Protein 3Q85 (pdb70)

Nearest PDB structures (foldseek):
  3q85-assembly1_A  TM=1.007E+00  e=4.116E-31  Mus musculus
  3q85-assembly2_B  TM=1.006E+00  e=8.218E-30  Mus musculus
  3cbq-assembly1_A  TM=9.740E-01  e=7.500E-27  Homo sapiens
  4aii-assembly2_B  TM=9.885E-01  e=1.717E-26  Rattus norvegicus
  1u8z-assembly2_B  TM=9.416E-01  e=5.911E-15  Saguinus oedipus

B-factor: mean 23.3, std 9.52, range [6.6, 81.12]

CATH classification: 3.40.50.300

Foldseek 3Di:
DEAEEEEEFDPPLQRPLLVCLVAPVQKHWDWDDAPNDTYIYIYHDDYDCPVRLVVHLAYEYGGEQLCVPRVVCVVVVVVVSCVVPVPDPHAYEYEHEPVVPVVRGPHDPVRQVVVCVVVVYHYDYAYSPVGRCSVVVRSVSVVVSVVRD/DEAEEEEEFDPPLQSVLLVCLVQPVVKHWDWDDAPNDIYIYMYHDQYDCVSCVRLVPHLAYEYGGEQLCVVRVVCVVVVVVVSCVVVVPAPHAYEYEHEPVVPPVRGPHDPVNQVVVCVVVVYHYDYAYSPVGRCSVVVRSVSVVVSVVRD

Sequence (300 aa):
GVFKVMLVGESGVGKSTLAGTFGGLDTYERRIMVDKEEVTLIVYDIWEQDHCLQTGDAFLIVFSVTDRRSFSSKVPETLLRLRAGRPHHDLPVILVGNKSDLARSREVSLEEGRHLAGTLSCKHIETSAALHHNTRELFEGAVRQIRLRRGVFKVMLVGESGVGKSTLLAGTFGGLDTYERRIMVDKEEVTLIVYDIWEQLQDHCCLQTGDAFLIVFSVTDRRSFSSKVPETLLRLRAGRPHHDLPVILVGNKSDLARSREVSLEEGRHLAGTLSCKHIETSAALHHNTRELFEGAVRQIRLRR

Organism: Mus musculus (NCBI:txid10090)

Solvent-accessible surface area: 15791 Å² total; per-residue (Å²): 58,36,6,53,0,0,0,0,4,50,85,55,0,12,21,72,71,0,0,28,28,11,24,48,230,120,69,64,54,113,131,21,114,2,85,194,112,93,8,19,0,20,0,38,12,77,48,150,136,118,78,7,21,80,56,2,39,3,0,2,2,2,1,1,1,25,44,99,176,3,24,68,73,3,54,88,6,2,127,134,6,80,70,45,38,109,140,85,105,11,10,10,25,0,0,0,4,62,33,56,79,83,113,64,85,88,2,44,72,111,60,0,130,123,24,3,56,90,43,94,18,107,36,30,24,0,0,2,68,99,97,97,65,4,150,101,3,7,42,23,10,0,91,42,3,55,129,100,163,71,71,7,49,0,0,1,0,5,41,85,56,0,13,20,74,70,0,0,28,26,12,26,53,231,113,69,54,115,106,134,21,110,2,81,189,122,87,6,16,0,20,0,29,21,58,68,135,138,102,57,82,30,1,22,77,34,1,36,3,0,0,2,1,1,1,0,27,47,103,190,2,24,70,75,2,55,86,20,2,128,190,6,82,70,46,44,110,151,84,110,14,10,11,27,0,0,0,4,62,33,58,80,81,113,62,82,91,2,44,74,134,59,1,141,131,24,3,56,95,41,96,18,113,38,30,24,0,0,3,69,100,110,95,65,6,174,99,2,8,40,23,9,0,95,46,3,63,127,95,168

Radius of gyration: 23.81 Å; Cα contacts (8 Å, |Δi|>4): 559; chains: 2; bounding box: 50×37×73 Å

Structure (mmCIF, N/CA/C/O backbone):
data_3Q85
#
_entry.id   3Q85
#
_cell.length_a   52.525
_cell.length_b   59.080
_cell.length_c   56.144
_cell.angle_alpha   90.00
_cell.angle_beta   101.26
_cell.angle_gamma   90.00
#
_symmetry.space_group_name_H-M   'P 1 21 1'
#
loop_
_entity.id
_entity.type
_entity.pdbx_description
1 polymer 'GTP-binding protein REM 2'
2 non-polymer 'PHOSPHOAMINOPHOSPHONIC ACID-GUANYLATE ESTER'
3 non-polymer 'MAGNESIUM ION'
4 non-polymer 'THIOCYANATE ION'
5 water water
#
loop_
_atom_site.group_PDB
_atom_site.id
_atom_site.type_symbol
_atom_site.label_atom_id
_atom_site.label_alt_id
_atom_site.label_comp_id
_atom_site.label_asym_id
_atom_site.label_entity_id
_atom_site.label_seq_id
_atom_site.pdbx_PDB_ins_code
_atom_site.Cartn_x
_atom_site.Cartn_y
_atom_site.Cartn_z
_atom_site.occupancy
_atom_site.B_iso_or_equiv
_atom_site.auth_seq_id
_atom_site.auth_comp_id
_atom_site.auth_asym_id
_atom_site.auth_atom_id
_atom_site.pdbx_PDB_model_num
ATOM 1 N N . GLY A 1 1 ? 17.505 -2.762 25.413 1.00 31.09 114 GLY A N 1
ATOM 2 C CA . GLY A 1 1 ? 17.221 -2.998 24.008 1.00 34.65 114 GLY A CA 1
ATOM 3 C C . GLY A 1 1 ? 15.773 -3.391 23.770 1.00 33.30 114 GLY A C 1
ATOM 4 O O . GLY A 1 1 ? 15.501 -4.503 23.309 1.00 28.46 114 GLY A O 1
ATOM 7 N N . VAL A 1 2 ? 14.846 -2.484 24.082 1.00 26.51 115 VAL A N 1
ATOM 8 C CA . VAL A 1 2 ? 13.414 -2.751 23.906 1.00 28.60 115 VAL A CA 1
ATOM 9 C C . VAL A 1 2 ? 12.792 -1.854 22.839 1.00 29.32 115 VAL A C 1
ATOM 10 O O . VAL A 1 2 ? 12.932 -0.632 22.878 1.00 26.57 115 VAL A O 1
ATOM 23 N N . PHE A 1 3 ? 12.084 -2.474 21.901 1.00 21.07 116 PHE A N 1
ATOM 24 C CA . PHE A 1 3 ? 11.521 -1.772 20.756 1.00 18.58 116 PHE A CA 1
ATOM 25 C C . PHE A 1 3 ? 10.006 -1.909 20.754 1.00 18.80 116 PHE A C 1
ATOM 26 O O . PHE A 1 3 ? 9.487 -3.018 20.849 1.00 21.69 116 PHE A O 1
ATOM 43 N N . LYS A 1 4 ? 9.302 -0.784 20.647 1.00 14.23 117 LYS A N 1
ATOM 44 C CA . LYS A 1 4 ? 7.841 -0.782 20.622 1.00 16.83 117 LYS A CA 1
ATOM 45 C C . LYS A 1 4 ? 7.317 -0.290 19.270 1.00 21.07 117 LYS A C 1
ATOM 46 O O . LYS A 1 4 ? 7.518 0.861 18.892 1.00 22.39 117 LYS A O 1
ATOM 59 N N . VAL A 1 5 ? 6.635 -1.173 18.552 1.00 13.99 118 VAL A N 1
ATOM 60 C CA . VAL A 1 5 ? 6.141 -0.883 17.209 1.00 17.37 118 VAL A CA 1
ATOM 61 C C . VAL A 1 5 ? 4.616 -0.863 17.204 1.00 17.32 118 VAL A C 1
ATOM 62 O O . VAL A 1 5 ? 3.982 -1.843 17.582 1.00 20.35 118 VAL A O 1
ATOM 75 N N . MET A 1 6 ? 4.033 0.256 16.787 1.00 13.54 119 MET A N 1
ATOM 76 C CA . MET A 1 6 ? 2.586 0.435 16.831 1.00 11.33 119 MET A CA 1
ATOM 77 C C . MET A 1 6 ? 1.972 0.251 15.447 1.00 16.44 119 MET A C 1
ATOM 78 O O . MET A 1 6 ? 2.353 0.935 14.503 1.00 17.30 119 MET A O 1
ATOM 92 N N . LEU A 1 7 ? 1.021 -0.671 15.340 1.00 15.30 120 LEU A N 1
ATOM 93 C CA . LEU A 1 7 ? 0.244 -0.848 14.116 1.00 12.39 120 LEU A CA 1
ATOM 94 C C . LEU A 1 7 ? -0.952 0.092 14.157 1.00 16.88 120 LEU A C 1
ATOM 95 O O . LEU A 1 7 ? -1.740 0.056 15.102 1.00 20.84 120 LEU A O 1
ATOM 111 N N . VAL A 1 8 ? -1.089 0.933 13.137 1.00 15.41 121 VAL A N 1
ATOM 112 C CA . VAL A 1 8 ? -2.196 1.884 13.077 1.00 13.69 121 VAL A CA 1
ATOM 113 C C . VAL A 1 8 ? -2.792 1.897 11.677 1.00 17.32 121 VAL A C 1
ATOM 114 O O . VAL A 1 8 ? -2.154 1.454 10.734 1.00 15.41 121 VAL A O 1
ATOM 127 N N . GLY A 1 9 ? -4.010 2.410 11.535 1.00 14.54 122 GLY A N 1
ATOM 128 C CA . GLY A 1 9 ? -4.618 2.500 10.219 1.00 11.16 122 GLY A CA 1
ATOM 129 C C . GLY A 1 9 ? -6.100 2.182 10.245 1.00 19.40 122 GLY A C 1
ATOM 130 O O . GLY A 1 9 ? -6.657 1.850 11.287 1.00 11.51 122 GLY A O 1
ATOM 134 N N . GLU A 1 10 ? -6.741 2.278 9.087 1.00 12.20 123 GLU A N 1
ATOM 135 C CA . GLU A 1 10 ? -8.187 2.137 9.000 1.00 14.38 123 GLU A CA 1
ATOM 136 C C . GLU A 1 10 ? -8.626 0.714 9.319 1.00 20.54 123 GLU A C 1
ATOM 137 O O . GLU A 1 10 ? -7.839 -0.229 9.229 1.00 15.66 123 GLU A O 1
ATOM 149 N N . SER A 1 11 ? -9.894 0.570 9.690 1.00 15.69 124 SER A N 1
ATOM 150 C CA . SER A 1 11 ? -10.473 -0.736 9.959 1.00 19.64 124 SER A CA 1
ATOM 151 C C . SER A 1 11 ? -10.389 -1.628 8.728 1.00 17.83 124 SER A C 1
ATOM 152 O O . SER A 1 11 ? -10.622 -1.175 7.616 1.00 17.69 124 SER A O 1
ATOM 160 N N . GLY A 1 12 ? -10.045 -2.895 8.934 1.00 18.60 125 GLY A N 1
ATOM 161 C CA . GLY A 1 12 ? -10.119 -3.889 7.878 1.00 19.65 125 GLY A CA 1
ATOM 162 C C . GLY A 1 12 ? -8.864 -4.065 7.033 1.00 19.19 125 GLY A C 1
ATOM 163 O O . GLY A 1 12 ? -8.808 -4.974 6.209 1.00 20.21 125 GLY A O 1
ATOM 167 N N . VAL A 1 13 ? -7.856 -3.219 7.233 1.00 13.89 126 VAL A N 1
ATOM 168 C CA . VAL A 1 13 ? -6.677 -3.246 6.367 1.00 13.01 126 VAL A CA 1
ATOM 169 C C . VAL A 1 13 ? -5.762 -4.440 6.634 1.00 16.04 126 VAL A C 1
ATOM 170 O O . VAL A 1 13 ? -4.989 -4.825 5.765 1.00 15.99 126 VAL A O 1
ATOM 183 N N . GLY A 1 14 ? -5.824 -4.997 7.839 1.00 12.80 127 GLY A N 1
ATOM 184 C CA . GLY A 1 14 ? -5.053 -6.182 8.172 1.00 14.91 127 GLY A CA 1
ATOM 185 C C . GLY A 1 14 ? -4.154 -6.038 9.392 1.00 17.22 127 GLY A C 1
ATOM 186 O O . GLY A 1 14 ? -3.210 -6.807 9.558 1.00 14.97 127 GLY A O 1
ATOM 190 N N . LYS A 1 15 ? -4.441 -5.070 10.257 1.00 18.63 128 LYS A N 1
ATOM 191 C CA . LYS A 1 15 ? -3.563 -4.797 11.396 1.00 14.15 128 LYS A CA 1
ATOM 192 C C . LYS A 1 15 ? -3.410 -6.008 12.322 1.00 15.81 128 LYS A C 1
ATOM 193 O O . LYS A 1 15 ? -2.296 -6.406 12.667 1.00 17.69 128 LYS A O 1
ATOM 212 N N . SER A 1 16 ? -4.528 -6.596 12.723 1.00 14.50 129 SER A N 1
ATOM 213 C CA . SER A 1 16 ? -4.497 -7.743 13.621 1.00 12.27 129 SER A CA 1
ATOM 214 C C . SER A 1 16 ? -3.873 -8.967 12.980 1.00 16.25 129 SER A C 1
ATOM 215 O O . SER A 1 16 ? -3.247 -9.764 13.663 1.00 19.02 129 SER A O 1
ATOM 222 N N . THR A 1 17 ? -4.040 -9.120 11.670 1.00 14.07 130 THR A N 1
ATOM 223 C CA . THR A 1 17 ? -3.503 -10.284 10.987 1.00 15.81 130 THR A CA 1
ATOM 224 C C . THR A 1 17 ? -1.988 -10.126 10.949 1.00 15.04 130 THR A C 1
ATOM 225 O O . THR A 1 17 ? -1.249 -11.081 11.183 1.00 14.28 130 THR A O 1
ATOM 236 N N . LEU A 1 18 ? -1.533 -8.899 10.703 1.00 11.08 131 LEU A N 1
ATOM 237 C CA . LEU A 1 18 ? -0.105 -8.593 10.715 1.00 13.22 131 LEU A CA 1
ATOM 238 C C . LEU A 1 18 ? 0.506 -8.910 12.071 1.00 16.11 131 LEU A C 1
ATOM 239 O O . LEU A 1 18 ? 1.563 -9.524 12.155 1.00 17.48 131 LEU A O 1
ATOM 255 N N . ALA A 1 19 ? -0.153 -8.471 13.136 1.00 12.43 132 ALA A N 1
ATOM 256 C CA . ALA A 1 19 ? 0.334 -8.739 14.476 1.00 15.11 132 ALA A CA 1
ATOM 257 C C . ALA A 1 19 ? 0.398 -10.243 14.708 1.00 20.60 132 ALA A C 1
ATOM 258 O O . ALA A 1 19 ? 1.326 -10.734 15.345 1.00 15.69 132 ALA A O 1
ATOM 265 N N . GLY A 1 20 ? -0.596 -10.962 14.184 1.00 20.27 133 GLY A N 1
ATOM 266 C CA . GLY A 1 20 ? -0.697 -12.402 14.353 1.00 17.19 133 GLY A CA 1
ATOM 267 C C . GLY A 1 20 ? 0.483 -13.146 13.757 1.00 21.09 133 GLY A C 1
ATOM 268 O O . GLY A 1 20 ? 0.943 -14.139 14.317 1.00 23.50 133 GLY A O 1
ATOM 272 N N . THR A 1 21 ? 0.982 -12.673 12.619 1.00 18.10 134 THR A N 1
ATOM 273 C CA . THR A 1 21 ? 2.125 -13.317 11.990 1.00 20.54 134 THR A CA 1
ATOM 274 C C . THR A 1 21 ? 3.342 -13.250 12.910 1.00 20.23 134 THR A C 1
ATOM 275 O O . THR A 1 21 ? 4.196 -14.135 12.883 1.00 19.71 134 THR A O 1
ATOM 286 N N . PHE A 1 22 ? 3.406 -12.207 13.733 1.00 26.14 135 PHE A N 1
ATOM 287 C CA . PHE A 1 22 ? 4.514 -12.033 14.671 1.00 20.30 135 PHE A CA 1
ATOM 288 C C . PHE A 1 22 ? 4.282 -12.812 15.967 1.00 22.34 135 PHE A C 1
ATOM 289 O O . PHE A 1 22 ? 5.207 -13.405 16.517 1.00 20.99 135 PHE A O 1
ATOM 306 N N . GLY A 1 23 ? 3.043 -12.823 16.442 1.00 20.04 136 GLY A N 1
ATOM 307 C CA . GLY A 1 23 ? 2.735 -13.371 17.754 1.00 23.73 136 GLY A CA 1
ATOM 308 C C . GLY A 1 23 ? 2.376 -14.850 17.789 1.00 21.15 136 GLY A C 1
ATOM 309 O O . GLY A 1 23 ? 2.467 -15.483 18.842 1.00 27.25 136 GLY A O 1
ATOM 313 N N . GLY A 1 24 ? 1.972 -15.399 16.648 1.00 20.49 137 GLY A N 1
ATOM 314 C CA . GLY A 1 24 ? 1.522 -16.782 16.557 1.00 24.25 137 GLY A CA 1
ATOM 315 C C . GLY A 1 24 ? 0.446 -17.160 17.561 1.00 35.75 137 GLY A C 1
ATOM 316 O O . GLY A 1 24 ? -0.239 -16.295 18.102 1.00 34.63 137 GLY A O 1
ATOM 320 N N . LEU A 1 25 ? 0.289 -18.462 17.793 1.00 37.17 138 LEU A N 1
ATOM 321 C CA . LEU A 1 25 ? -0.591 -18.974 18.841 1.00 39.43 138 LEU A CA 1
ATOM 322 C C . LEU A 1 25 ? 0.065 -18.788 20.207 1.00 37.30 138 LEU A C 1
ATOM 323 O O . LEU A 1 25 ? -0.350 -17.936 20.983 1.00 46.94 138 LEU A O 1
ATOM 339 N N . ASP A 1 38 ? -3.862 -7.770 23.141 1.00 39.32 151 ASP A N 1
ATOM 340 C CA . ASP A 1 38 ? -3.570 -7.136 21.865 1.00 35.14 151 ASP A CA 1
ATOM 341 C C . ASP A 1 38 ? -2.171 -6.520 21.831 1.00 32.98 151 ASP A C 1
ATOM 342 O O . ASP A 1 38 ? -1.940 -5.482 21.214 1.00 29.08 151 ASP A O 1
ATOM 350 N N . THR A 1 39 ? -1.245 -7.187 22.504 1.00 26.57 152 THR A N 1
ATOM 351 C CA . THR A 1 39 ? 0.151 -6.804 22.499 1.00 22.82 152 THR A CA 1
ATOM 352 C C . THR A 1 39 ? 0.951 -8.093 22.403 1.00 22.02 152 THR A C 1
ATOM 353 O O . THR A 1 39 ? 0.588 -9.084 23.019 1.00 28.47 152 THR A O 1
ATOM 364 N N . TYR A 1 40 ? 2.034 -8.090 21.636 1.00 18.65 153 TYR A N 1
ATOM 365 C CA . TYR A 1 40 ? 2.824 -9.299 21.448 1.00 20.34 153 TYR A CA 1
ATOM 366 C C . TYR A 1 40 ? 4.284 -8.992 21.688 1.00 26.09 153 TYR A C 1
ATOM 367 O O . TYR A 1 40 ? 4.800 -8.006 21.179 1.00 26.89 153 TYR A O 1
ATOM 385 N N . GLU A 1 41 ? 4.951 -9.841 22.455 1.00 23.88 154 GLU A N 1
ATOM 386 C CA . GLU A 1 41 ? 6.356 -9.629 22.760 1.00 24.10 154 GLU A CA 1
ATOM 387 C C . GLU A 1 41 ? 7.169 -10.867 22.418 1.00 28.70 154 GLU A C 1
ATOM 388 O O . GLU A 1 41 ? 6.771 -11.992 22.724 1.00 27.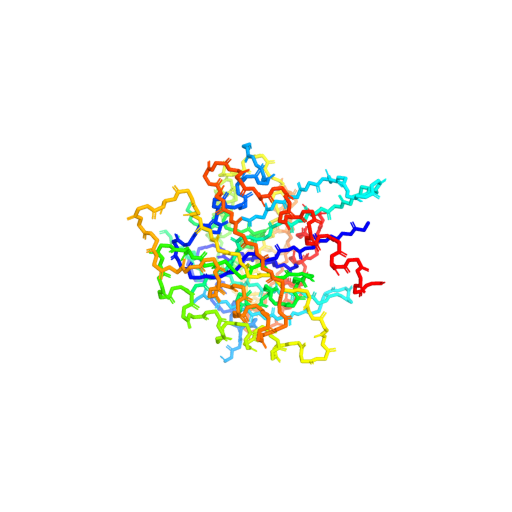21 154 GLU A O 1
ATOM 394 N N . ARG A 1 42 ? 8.308 -10.648 21.771 1.00 20.66 155 ARG A N 1
ATOM 395 C CA . ARG A 1 42 ? 9.225 -11.725 21.443 1.00 16.99 155 ARG A CA 1
ATOM 396 C C . ARG A 1 42 ? 10.633 -11.166 21.360 1.00 25.62 155 ARG A C 1
ATOM 397 O O . ARG A 1 42 ? 10.821 -9.998 21.036 1.00 24.32 155 ARG A O 1
ATOM 418 N N . ARG A 1 43 ? 11.619 -11.997 21.669 1.00 23.71 156 ARG A N 1
ATOM 419 C CA . ARG A 1 43 ? 13.007 -11.658 21.412 1.00 22.34 156 ARG A CA 1
ATOM 420 C C . ARG A 1 43 ? 13.321 -12.130 20.010 1.00 26.29 156 ARG A C 1
ATOM 421 O O . ARG A 1 43 ? 13.138 -13.306 19.691 1.00 33.73 156 ARG A O 1
ATOM 442 N N . ILE A 1 44 ? 13.776 -11.220 19.161 1.00 23.16 157 ILE A N 1
ATOM 443 C CA . ILE A 1 44 ? 14.132 -11.593 17.804 1.00 19.99 157 ILE A CA 1
ATOM 444 C C . ILE A 1 44 ? 15.560 -11.165 17.525 1.00 24.72 157 ILE A C 1
ATOM 445 O O . ILE A 1 44 ? 16.129 -10.358 18.254 1.00 31.01 157 ILE A O 1
ATOM 461 N N . MET A 1 45 ? 16.137 -11.719 16.470 1.00 23.54 158 MET A N 1
ATOM 462 C CA . MET A 1 45 ? 17.504 -11.414 16.097 1.00 20.99 158 MET A CA 1
ATOM 463 C C . MET A 1 45 ? 17.501 -10.510 14.875 1.00 21.59 158 MET A C 1
ATOM 464 O O . MET A 1 45 ? 16.980 -10.879 13.821 1.00 23.85 158 MET A O 1
ATOM 478 N N . VAL A 1 46 ? 18.078 -9.321 15.016 1.00 23.20 159 VAL A N 1
ATOM 479 C CA . VAL A 1 46 ? 18.235 -8.416 13.886 1.00 21.81 159 VAL A CA 1
ATOM 480 C C . VAL A 1 46 ? 19.689 -7.950 13.815 1.00 23.75 159 VAL A C 1
ATOM 481 O O . VAL A 1 46 ? 20.240 -7.453 14.798 1.00 18.00 159 VAL A O 1
ATOM 494 N N . ASP A 1 47 ? 20.301 -8.136 12.650 1.00 18.29 160 ASP A N 1
ATOM 495 C CA . ASP A 1 47 ? 21.708 -7.808 12.429 1.00 22.58 160 ASP A CA 1
ATOM 496 C C . ASP A 1 47 ? 22.628 -8.336 13.537 1.00 22.18 160 ASP A C 1
ATOM 497 O O . ASP A 1 47 ? 23.469 -7.610 14.063 1.00 20.15 160 ASP A O 1
ATOM 506 N N . LYS A 1 48 ? 22.451 -9.614 13.867 1.00 23.83 161 LYS A N 1
ATOM 507 C CA . LYS A 1 48 ? 23.325 -10.331 14.786 1.00 24.24 161 LYS A CA 1
ATOM 508 C C . LYS A 1 48 ? 23.190 -9.875 16.236 1.00 25.11 161 LYS A C 1
ATOM 509 O O . LYS A 1 48 ? 23.967 -10.276 17.079 1.00 29.00 161 LYS A O 1
ATOM 528 N N . GLU A 1 49 ? 22.200 -9.043 16.529 1.00 25.81 162 GLU A N 1
ATOM 529 C CA . GLU A 1 49 ? 21.949 -8.635 17.905 1.00 25.29 162 GLU A CA 1
ATOM 530 C C . GLU A 1 49 ? 20.494 -8.870 18.288 1.00 26.15 162 GLU A C 1
ATOM 531 O O . GLU A 1 49 ? 19.577 -8.435 17.595 1.00 25.39 162 GLU A O 1
ATOM 543 N N . GLU A 1 50 ? 20.296 -9.567 19.398 1.00 24.98 163 GLU A N 1
ATOM 544 C CA . GLU A 1 50 ? 18.958 -9.888 19.868 1.00 27.35 163 GLU A CA 1
ATOM 545 C C . GLU A 1 50 ? 18.336 -8.667 20.532 1.00 27.99 163 GLU A C 1
ATOM 546 O O . GLU A 1 50 ? 19.024 -7.893 21.193 1.00 33.49 163 GLU A O 1
ATOM 558 N N . VAL A 1 51 ? 17.034 -8.495 20.341 1.00 25.63 164 VAL A N 1
ATOM 559 C CA . VAL A 1 51 ? 16.305 -7.405 20.963 1.00 20.36 164 VAL A CA 1
ATOM 560 C C . VAL A 1 51 ? 14.916 -7.876 21.345 1.00 23.85 164 VAL A C 1
ATOM 561 O O . VAL A 1 51 ? 14.424 -8.879 20.834 1.00 26.99 164 VAL A O 1
ATOM 574 N N . THR A 1 52 ? 14.287 -7.153 22.259 1.00 21.81 165 THR A N 1
ATOM 575 C CA . THR A 1 52 ? 12.901 -7.410 22.594 1.00 22.30 165 THR A CA 1
ATOM 576 C C . THR A 1 52 ? 12.039 -6.528 21.713 1.00 21.21 165 THR A C 1
ATOM 577 O O . THR A 1 52 ? 12.170 -5.307 21.737 1.00 21.97 165 THR A O 1
ATOM 588 N N . LEU A 1 53 ? 11.176 -7.149 20.917 1.00 17.94 166 LEU A N 1
ATOM 589 C CA . LEU A 1 53 ? 10.218 -6.417 20.103 1.00 17.29 166 LEU A CA 1
ATOM 590 C C . LEU A 1 53 ? 8.809 -6.625 20.650 1.00 17.88 166 LEU A C 1
ATOM 591 O O . LEU A 1 53 ? 8.380 -7.757 20.858 1.00 19.38 166 LEU A O 1
ATOM 607 N N . ILE A 1 54 ? 8.102 -5.529 20.897 1.00 15.53 167 ILE A N 1
ATOM 608 C CA . ILE A 1 54 ? 6.698 -5.588 21.258 1.00 20.39 167 ILE A CA 1
ATOM 609 C C . ILE A 1 54 ? 5.875 -4.924 20.168 1.00 19.57 167 ILE A C 1
ATOM 610 O O . ILE A 1 54 ? 6.114 -3.769 19.817 1.00 15.69 167 ILE A O 1
ATOM 626 N N . VAL A 1 55 ? 4.910 -5.664 19.640 1.00 16.82 168 VAL A N 1
ATOM 627 C CA . VAL A 1 55 ? 4.035 -5.176 18.590 1.00 16.61 168 VAL A CA 1
ATOM 628 C C . VAL A 1 55 ? 2.676 -4.859 19.199 1.00 17.13 168 VAL A C 1
ATOM 629 O O . VAL A 1 55 ? 2.039 -5.718 19.804 1.00 22.94 168 VAL A O 1
ATOM 642 N N . TYR A 1 56 ? 2.251 -3.612 19.051 1.00 12.14 169 TYR A N 1
ATOM 643 C CA . TYR A 1 56 ? 0.983 -3.146 19.591 1.00 15.60 169 TYR A CA 1
ATOM 644 C C . TYR A 1 56 ? -0.090 -3.116 18.516 1.00 18.31 169 TYR A C 1
ATOM 645 O O . TYR A 1 56 ? 0.126 -2.597 17.422 1.00 19.39 169 TYR A O 1
ATOM 663 N N . ASP A 1 57 ? -1.247 -3.682 18.841 1.00 20.04 170 ASP A N 1
ATOM 664 C CA . ASP A 1 57 ? -2.395 -3.695 17.949 1.00 18.66 170 ASP A CA 1
ATOM 665 C C . ASP A 1 57 ? -3.586 -3.160 18.736 1.00 23.39 170 ASP A C 1
ATOM 666 O O . ASP A 1 57 ? -4.528 -3.892 19.035 1.00 24.86 170 ASP A O 1
ATOM 675 N N . ILE A 1 58 ? -3.526 -1.877 19.084 1.00 20.65 171 ILE A N 1
ATOM 676 C CA . ILE A 1 58 ? -4.519 -1.272 19.965 1.00 23.83 171 ILE A CA 1
ATOM 677 C C . ILE A 1 58 ? -5.071 0.021 19.389 1.00 29.05 171 ILE A C 1
ATOM 678 O O . ILE A 1 58 ? -5.671 0.815 20.109 1.00 27.88 171 ILE A O 1
ATOM 694 N N . TRP A 1 59 ? -4.857 0.233 18.095 1.00 31.03 172 TRP A N 1
ATOM 695 C CA . TRP A 1 59 ? -5.334 1.434 17.422 1.00 28.86 172 TRP A CA 1
ATOM 696 C C . TRP A 1 59 ? -6.838 1.355 17.211 1.00 28.80 172 TRP A C 1
ATOM 697 O O . TRP A 1 59 ? -7.355 0.341 16.757 1.00 28.78 172 TRP A O 1
ATOM 718 N N . GLU A 1 60 ? -7.538 2.428 17.545 1.00 26.80 173 GLU A N 1
ATOM 719 C CA . GLU A 1 60 ? -8.977 2.481 17.360 1.00 31.54 173 GLU A CA 1
ATOM 720 C C . GLU A 1 60 ? -9.351 3.717 16.541 1.00 33.72 173 GLU A C 1
ATOM 721 O O . GLU A 1 60 ? -8.574 4.672 16.438 1.00 33.71 173 GLU A O 1
ATOM 733 N N . GLN A 1 61 ? -10.537 3.679 15.944 1.00 34.00 174 GLN A N 1
ATOM 734 C CA . GLN A 1 61 ? -10.963 4.703 15.000 1.00 38.76 174 GLN A CA 1
ATOM 735 C C . GLN A 1 61 ? -11.573 5.900 15.723 1.00 42.17 174 GLN A C 1
ATOM 736 O O . GLN A 1 61 ? -12.317 5.729 16.687 1.00 48.06 174 GLN A O 1
ATOM 750 N N . ASP A 1 70 ? -2.956 10.182 22.010 1.00 52.49 183 ASP A N 1
ATOM 751 C CA . ASP A 1 70 ? -3.377 9.002 22.754 1.00 49.85 183 ASP A CA 1
ATOM 752 C C . ASP A 1 70 ? -2.168 8.252 23.304 1.00 47.01 183 ASP A C 1
ATOM 753 O O . ASP A 1 70 ? -1.020 8.644 23.077 1.00 43.58 183 ASP A O 1
ATOM 756 N N . HIS A 1 71 ? -2.430 7.175 24.035 1.00 45.72 184 HIS A N 1
ATOM 757 C CA . HIS A 1 71 ? -1.359 6.375 24.615 1.00 49.56 184 HIS A CA 1
ATOM 758 C C . HIS A 1 71 ? -0.471 5.814 23.512 1.00 44.53 184 HIS A C 1
ATOM 759 O O . HIS A 1 71 ? 0.732 5.630 23.700 1.00 34.92 184 HIS A O 1
ATOM 763 N N . CYS A 1 72 ? -1.074 5.551 22.358 1.00 38.43 185 CYS A N 1
ATOM 764 C CA . CYS A 1 72 ? -0.358 4.959 21.238 1.00 40.68 185 CYS A CA 1
ATOM 765 C C . CYS A 1 72 ? 0.841 5.812 20.839 1.00 40.14 185 CYS A C 1
ATOM 766 O O . CYS A 1 72 ? 1.967 5.321 20.776 1.00 36.12 185 CYS A O 1
ATOM 774 N N . LEU A 1 73 ? 0.597 7.092 20.580 1.00 33.94 186 LEU A N 1
ATOM 775 C CA . LEU A 1 73 ? 1.623 7.960 20.012 1.00 28.24 186 LEU A CA 1
ATOM 776 C C . LEU A 1 73 ? 2.853 8.117 20.903 1.00 33.62 186 LEU A C 1
ATOM 777 O O . LEU A 1 73 ? 3.975 7.920 20.445 1.00 36.48 186 LEU A O 1
ATOM 793 N N . GLN A 1 74 ? 2.653 8.476 22.166 1.00 28.74 187 GLN A N 1
ATOM 794 C CA . GLN A 1 74 ? 3.781 8.710 23.062 1.00 30.31 187 GLN A CA 1
ATOM 795 C C . GLN A 1 74 ? 4.560 7.418 23.285 1.00 35.38 187 GLN A C 1
ATOM 796 O O . GLN A 1 74 ? 5.789 7.403 23.264 1.00 38.41 187 GLN A O 1
ATOM 800 N N . THR A 1 75 ? 3.818 6.339 23.499 1.00 41.52 188 THR A N 1
ATOM 801 C CA . THR A 1 75 ? 4.376 5.020 23.769 1.00 40.21 188 THR A CA 1
ATOM 802 C C . THR A 1 75 ? 5.327 4.499 22.682 1.00 35.93 188 THR A C 1
ATOM 803 O O . THR A 1 75 ? 6.367 3.915 22.987 1.00 39.06 188 THR A O 1
ATOM 814 N N . GLY A 1 76 ? 4.968 4.714 21.420 1.00 31.05 189 GLY A N 1
ATOM 815 C CA . GLY A 1 76 ? 5.628 4.055 20.305 1.00 21.87 189 GLY A CA 1
ATOM 816 C C . GLY A 1 76 ? 7.046 4.499 19.986 1.00 21.80 189 GLY A C 1
ATOM 817 O O . GLY A 1 76 ? 7.410 5.655 20.168 1.00 23.76 189 GLY A O 1
ATOM 821 N N . ASP A 1 77 ? 7.844 3.556 19.496 1.00 17.16 190 ASP A N 1
ATOM 822 C CA . ASP A 1 77 ? 9.183 3.837 18.986 1.00 11.74 190 ASP A CA 1
ATOM 823 C C . ASP A 1 77 ? 9.142 3.921 17.468 1.00 17.27 190 ASP A C 1
ATOM 824 O O . ASP A 1 77 ? 9.998 4.552 16.833 1.00 16.13 190 ASP A O 1
ATOM 833 N N . ALA A 1 78 ? 8.155 3.259 16.882 1.00 11.93 191 ALA A N 1
ATOM 834 C CA . ALA A 1 78 ? 7.998 3.268 15.435 1.00 13.79 191 ALA A CA 1
ATOM 835 C C . ALA A 1 78 ? 6.528 3.093 15.092 1.00 14.58 191 ALA A C 1
ATOM 836 O O . ALA A 1 78 ? 5.778 2.494 15.851 1.00 16.56 191 ALA A O 1
ATOM 843 N N . PHE A 1 79 ? 6.115 3.620 13.946 1.00 15.10 192 PHE A N 1
ATOM 844 C CA . PHE A 1 79 ? 4.719 3.556 13.563 1.00 18.11 192 PHE A CA 1
ATOM 845 C C . PHE A 1 79 ? 4.582 2.962 12.179 1.00 14.99 192 PHE A C 1
ATOM 846 O O . PHE A 1 79 ? 5.169 3.458 11.218 1.00 13.01 192 PHE A O 1
ATOM 863 N N . LEU A 1 80 ? 3.846 1.858 12.114 1.00 12.81 193 LEU A N 1
ATOM 864 C CA . LEU A 1 80 ? 3.546 1.185 10.865 1.00 9.06 193 LEU A CA 1
ATOM 865 C C . LEU A 1 80 ? 2.127 1.567 10.465 1.00 13.85 193 LEU A C 1
ATOM 866 O O . LEU A 1 80 ? 1.162 1.033 10.999 1.00 13.09 193 LEU A O 1
ATOM 882 N N . ILE A 1 81 ? 2.000 2.499 9.532 1.00 16.61 194 ILE A N 1
ATOM 883 C CA . ILE A 1 81 ? 0.690 2.919 9.059 1.00 15.90 194 ILE A CA 1
ATOM 884 C C . ILE A 1 81 ? 0.226 1.961 7.972 1.00 14.80 194 ILE A C 1
ATOM 885 O O . ILE A 1 81 ? 0.690 2.018 6.838 1.00 14.18 194 ILE A O 1
ATOM 901 N N . VAL A 1 82 ? -0.684 1.064 8.339 1.00 15.61 195 VAL A N 1
ATOM 902 C CA . VAL A 1 82 ? -1.155 0.020 7.437 1.00 14.44 195 VAL A CA 1
ATOM 903 C C . VAL A 1 82 ? -2.373 0.481 6.652 1.00 12.98 195 VAL A C 1
ATOM 904 O O . VAL A 1 82 ? -3.366 0.939 7.228 1.00 14.95 195 VAL A O 1
ATOM 917 N N . PHE A 1 83 ? -2.276 0.387 5.333 1.00 12.93 196 PHE A N 1
ATOM 918 C CA . PHE A 1 83 ? -3.445 0.481 4.469 1.00 14.98 196 PHE A CA 1
ATOM 919 C C . PHE A 1 83 ? -3.543 -0.816 3.679 1.00 15.99 196 PHE A C 1
ATOM 920 O O . PHE A 1 83 ? -2.590 -1.597 3.627 1.00 13.86 196 PHE A O 1
ATOM 937 N N . SER A 1 84 ? -4.696 -1.057 3.073 1.00 11.73 197 SER A N 1
ATOM 938 C CA . SER A 1 84 ? -4.863 -2.221 2.214 1.00 14.80 197 SER A CA 1
ATOM 939 C C . SER A 1 84 ? -4.800 -1.792 0.748 1.00 10.87 197 SER A C 1
ATOM 940 O O . SER A 1 84 ? -5.439 -0.818 0.362 1.00 12.24 197 SER A O 1
ATOM 948 N N . VAL A 1 85 ? -4.014 -2.503 -0.058 1.00 9.10 198 VAL A N 1
ATOM 949 C CA . VAL A 1 85 ? -3.924 -2.206 -1.479 1.00 12.10 198 VAL A CA 1
ATOM 950 C C . VAL A 1 85 ? -5.241 -2.466 -2.193 1.00 11.79 198 VAL A C 1
ATOM 951 O O . VAL A 1 85 ? -5.398 -2.069 -3.336 1.00 15.71 198 VAL A O 1
ATOM 964 N N . THR A 1 86 ? -6.185 -3.124 -1.528 1.00 15.42 199 THR A N 1
ATOM 965 C CA . THR A 1 86 ? -7.496 -3.374 -2.122 1.00 17.64 199 THR A CA 1
ATOM 966 C C . THR A 1 86 ? -8.531 -2.362 -1.620 1.00 20.45 199 THR A C 1
ATOM 967 O O . THR A 1 86 ? -9.726 -2.503 -1.890 1.00 18.96 199 THR A O 1
ATOM 978 N N . ASP A 1 87 ? -8.069 -1.348 -0.892 1.00 17.29 200 ASP A N 1
ATOM 979 C CA . ASP A 1 87 ? -8.964 -0.370 -0.260 1.00 17.36 200 ASP A CA 1
ATOM 980 C C . ASP A 1 87 ? -8.402 1.030 -0.430 1.00 15.18 200 ASP A C 1
ATOM 981 O O . ASP A 1 87 ? -7.699 1.536 0.444 1.00 14.65 200 ASP A O 1
ATOM 990 N N . ARG A 1 88 ? -8.707 1.652 -1.560 1.00 15.50 201 ARG A N 1
ATOM 991 C CA . ARG A 1 88 ? -8.155 2.961 -1.887 1.00 18.23 201 ARG A CA 1
ATOM 992 C C . ARG A 1 88 ? -8.478 4.016 -0.842 1.00 19.27 201 ARG A C 1
ATOM 993 O O . ARG A 1 88 ? -7.721 4.963 -0.647 1.00 12.41 201 ARG A O 1
ATOM 1014 N N . ARG A 1 89 ? -9.629 3.867 -0.201 1.00 14.24 202 ARG A N 1
ATOM 1015 C CA . ARG A 1 89 ? -10.049 4.774 0.855 1.00 14.94 202 ARG A CA 1
ATOM 1016 C C . ARG A 1 89 ? -9.053 4.767 2.012 1.00 17.44 202 ARG A C 1
ATOM 1017 O O . ARG A 1 89 ? -8.690 5.821 2.541 1.00 16.36 202 ARG A O 1
ATOM 1038 N N . SER A 1 90 ? -8.608 3.579 2.405 1.00 14.45 203 SER A N 1
ATOM 1039 C CA . SER A 1 90 ? -7.636 3.468 3.496 1.00 16.82 203 SER A CA 1
ATOM 1040 C C . SER A 1 90 ? -6.323 4.138 3.102 1.00 14.42 203 SER A C 1
ATOM 1041 O O . SER A 1 90 ? -5.643 4.728 3.936 1.00 18.48 203 SER A O 1
ATOM 1049 N N . PHE A 1 91 ? -5.973 4.050 1.824 1.00 15.85 204 PHE A N 1
ATOM 1050 C CA . PHE A 1 91 ? -4.761 4.686 1.308 1.00 15.83 204 PHE A CA 1
ATOM 1051 C C . PHE A 1 91 ? -4.876 6.220 1.348 1.00 15.30 204 PHE A C 1
ATOM 1052 O O . PHE A 1 91 ? -3.912 6.918 1.673 1.00 11.96 204 PHE A O 1
ATOM 1069 N N A SER A 1 92 ? -6.060 6.732 1.035 0.35 15.90 205 SER A N 1
ATOM 1070 N N B SER A 1 92 ? -6.055 6.740 1.021 0.65 15.82 205 SER A N 1
ATOM 1071 C CA A SER A 1 92 ? -6.276 8.174 0.973 0.35 17.82 205 SER A CA 1
ATOM 1072 C CA B SER A 1 92 ? -6.252 8.188 0.976 0.65 17.91 205 SER A CA 1
ATOM 1073 C C A SER A 1 92 ? -6.282 8.813 2.362 0.35 16.49 205 SER A C 1
ATOM 1074 C C B SER A 1 92 ? -6.184 8.804 2.372 0.65 16.56 205 SER A C 1
ATOM 1075 O O A SER A 1 92 ? -6.158 10.033 2.494 0.35 16.06 205 SER A O 1
ATOM 1076 O O B SER A 1 92 ? -5.916 9.999 2.518 0.65 15.83 205 SER A O 1
ATOM 1091 N N . LYS A 1 93 ? -6.428 7.986 3.392 1.00 16.73 206 LYS A N 1
ATOM 1092 C CA . LYS A 1 93 ? -6.435 8.460 4.773 1.00 20.23 206 LYS A CA 1
ATOM 1093 C C . LYS A 1 93 ? -5.031 8.538 5.370 1.00 21.62 206 LYS A C 1
ATOM 1094 O O . LYS A 1 93 ? -4.847 9.086 6.458 1.00 15.66 206 LYS A O 1
ATOM 1114 N N . VAL A 1 94 ? -4.042 7.982 4.677 1.00 14.26 207 VAL A N 1
ATOM 1115 C CA . VAL A 1 94 ? -2.690 7.919 5.239 1.00 14.91 207 VAL A CA 1
ATOM 1116 C C . VAL A 1 94 ? -2.092 9.303 5.536 1.00 11.10 207 VAL A C 1
ATOM 1117 O O . VAL A 1 94 ? -1.598 9.533 6.636 1.00 16.20 207 VAL A O 1
ATOM 1130 N N . PRO A 1 95 ? -2.127 10.227 4.565 1.00 13.13 208 PRO A N 1
ATOM 1131 C CA . PRO A 1 95 ? -1.518 11.533 4.863 1.00 18.56 208 PRO A CA 1
ATOM 1132 C C . PRO A 1 95 ? -2.037 12.164 6.158 1.00 17.24 208 PRO A C 1
ATOM 1133 O O . PRO A 1 95 ? -1.229 12.576 6.982 1.00 15.06 208 PRO A O 1
ATOM 1144 N N . GLU A 1 96 ? -3.352 12.210 6.363 1.00 16.52 209 GLU A N 1
ATOM 1145 C CA . GLU A 1 96 ? -3.886 12.875 7.552 1.00 19.13 209 GLU A CA 1
ATOM 1146 C C . GLU A 1 96 ? -3.549 12.111 8.834 1.00 15.68 209 GLU A C 1
ATOM 1147 O O . GLU A 1 96 ? -3.429 12.708 9.900 1.00 18.06 209 GLU A O 1
ATOM 1159 N N . THR A 1 97 ? -3.395 10.793 8.731 1.00 19.61 210 THR A N 1
ATOM 1160 C CA . THR A 1 97 ? -3.028 9.970 9.879 1.00 16.08 210 THR A CA 1
ATOM 1161 C C . THR A 1 97 ? -1.583 10.260 10.302 1.00 20.03 210 THR A C 1
ATOM 1162 O O . THR A 1 97 ? -1.289 10.446 11.485 1.00 16.28 210 THR A O 1
ATOM 1173 N N . LEU A 1 98 ? -0.687 10.299 9.323 1.00 13.21 211 LEU A N 1
ATOM 1174 C CA . LEU A 1 98 ? 0.740 10.527 9.574 1.00 18.88 211 LEU A CA 1
ATOM 1175 C C . LEU A 1 98 ? 0.963 11.915 10.168 1.00 14.80 211 LEU A C 1
ATOM 1176 O O . LEU A 1 98 ? 1.750 12.103 11.093 1.00 18.66 211 LEU A O 1
ATOM 1192 N N . LEU A 1 99 ? 0.233 12.878 9.632 1.00 15.42 212 LEU A N 1
ATOM 1193 C CA . LEU A 1 99 ? 0.279 14.266 10.086 1.00 21.67 212 LEU A CA 1
ATOM 1194 C C . LEU A 1 99 ? -0.054 14.379 11.578 1.00 22.38 212 LEU A C 1
ATOM 1195 O O . LEU A 1 99 ? 0.640 15.067 12.326 1.00 21.30 212 LEU A O 1
ATOM 1211 N N . ARG A 1 100 ? -1.103 13.690 12.012 1.00 23.90 213 ARG A N 1
ATOM 1212 C CA . ARG A 1 100 ? -1.504 13.698 13.419 1.00 18.66 213 ARG A CA 1
ATOM 1213 C C . ARG A 1 100 ? -0.457 13.056 14.326 1.00 20.66 213 ARG A C 1
ATOM 1214 O O . ARG A 1 100 ? -0.120 13.598 15.371 1.00 20.95 213 ARG A O 1
ATOM 1235 N N . LEU A 1 101 ? 0.062 11.903 13.921 1.00 21.80 214 LEU A N 1
ATOM 1236 C CA . LEU A 1 101 ? 1.113 11.238 14.679 1.00 17.35 214 LEU A CA 1
ATOM 1237 C C . LEU A 1 101 ? 2.321 12.159 14.837 1.00 18.95 214 LEU A C 1
ATOM 1238 O O . LEU A 1 101 ? 2.811 12.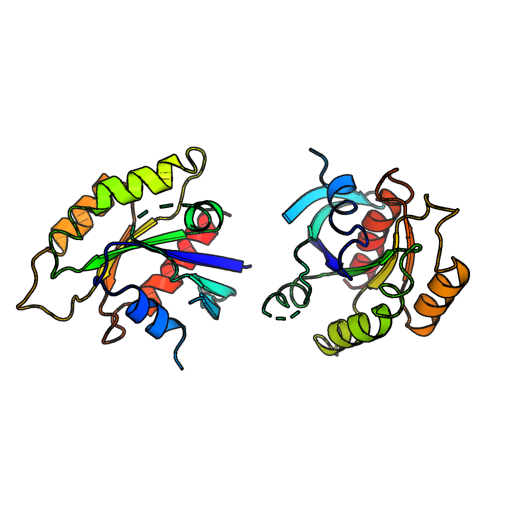385 15.946 1.00 19.23 214 LEU A O 1
ATOM 1254 N N . ARG A 1 102 ? 2.797 12.692 13.721 1.00 13.96 215 ARG A N 1
ATOM 1255 C CA . ARG A 1 102 ? 3.969 13.564 13.735 1.00 19.17 215 ARG A CA 1
ATOM 1256 C C . ARG A 1 102 ? 3.736 14.824 14.568 1.00 22.68 215 ARG A C 1
ATOM 1257 O O . ARG A 1 102 ? 4.635 15.290 15.262 1.00 19.16 215 ARG A O 1
ATOM 1278 N N . ALA A 1 103 ? 2.523 15.361 14.508 1.00 16.76 216 ALA A N 1
ATOM 1279 C CA . ALA A 1 103 ? 2.208 16.602 15.200 1.00 23.44 216 ALA A CA 1
ATOM 1280 C C . ALA A 1 103 ? 2.162 16.380 16.705 1.00 22.00 216 ALA A C 1
ATOM 1281 O O . ALA A 1 103 ? 2.363 17.312 17.481 1.00 31.52 216 ALA A O 1
ATOM 1288 N N . GLY A 1 104 ? 1.910 15.143 17.122 1.00 20.47 217 GLY A N 1
ATOM 1289 C CA . GLY A 1 104 ? 1.841 14.832 18.538 1.00 24.73 217 GLY A CA 1
ATOM 1290 C C . GLY A 1 104 ? 3.211 14.788 19.192 1.00 29.69 217 GLY A C 1
ATOM 1291 O O . GLY A 1 104 ? 3.332 14.896 20.413 1.00 21.96 217 GLY A O 1
ATOM 1295 N N . ARG A 1 105 ? 4.248 14.626 18.377 1.00 20.81 218 ARG A N 1
ATOM 1296 C CA . ARG A 1 105 ? 5.623 14.607 18.866 1.00 22.65 218 ARG A CA 1
ATOM 1297 C C . ARG A 1 105 ? 6.494 15.365 17.872 1.00 25.35 218 ARG A C 1
ATOM 1298 O O . ARG A 1 105 ? 7.321 14.769 17.182 1.00 17.17 218 ARG A O 1
ATOM 1319 N N . PRO A 1 106 ? 6.298 16.691 17.800 1.00 22.79 219 PRO A N 1
ATOM 1320 C CA . PRO A 1 106 ? 6.841 17.560 16.752 1.00 22.90 219 PRO A CA 1
ATOM 1321 C C . PRO A 1 106 ? 8.365 17.635 16.765 1.00 17.93 219 PRO A C 1
ATOM 1322 O O . PRO A 1 106 ? 8.978 17.910 15.741 1.00 20.06 219 PRO A O 1
ATOM 1333 N N . HIS A 1 107 ? 8.962 17.375 17.919 1.00 12.38 220 HIS A N 1
ATOM 1334 C CA . HIS A 1 107 ? 10.414 17.451 18.074 1.00 15.90 220 HIS A CA 1
ATOM 1335 C C . HIS A 1 107 ? 11.127 16.155 17.681 1.00 19.27 220 HIS A C 1
ATOM 1336 O O . HIS A 1 107 ? 12.354 16.121 17.578 1.00 19.22 220 HIS A O 1
ATOM 1350 N N . HIS A 1 108 ? 10.362 15.090 17.471 1.00 18.91 221 HIS A N 1
ATOM 1351 C CA . HIS A 1 108 ? 10.939 13.767 17.226 1.00 16.13 221 HIS A CA 1
ATOM 1352 C C . HIS A 1 108 ? 10.967 13.385 15.751 1.00 18.37 221 HIS A C 1
ATOM 1353 O O . HIS A 1 108 ? 10.022 13.647 15.008 1.00 20.47 221 HIS A O 1
ATOM 1367 N N . ASP A 1 109 ? 12.067 12.761 15.341 1.00 17.54 222 ASP A N 1
ATOM 1368 C CA . ASP A 1 109 ? 12.185 12.203 14.007 1.00 17.83 222 ASP A CA 1
ATOM 1369 C C . ASP A 1 109 ? 11.663 10.770 14.047 1.00 14.97 222 ASP A C 1
ATOM 1370 O O . ASP A 1 109 ? 12.434 9.819 14.142 1.00 16.48 222 ASP A O 1
ATOM 1379 N N . LEU A 1 110 ? 10.344 10.626 13.996 1.00 19.54 223 LEU A N 1
ATOM 1380 C CA . LEU A 1 110 ? 9.700 9.325 14.148 1.00 16.94 223 LEU A CA 1
ATOM 1381 C C . LEU A 1 110 ? 9.958 8.403 12.965 1.00 15.06 223 LEU A C 1
ATOM 1382 O O . LEU A 1 110 ? 9.708 8.776 11.818 1.00 14.59 223 LEU A O 1
ATOM 1398 N N . PRO A 1 111 ? 10.448 7.183 13.237 1.00 18.13 224 PRO A N 1
ATOM 1399 C CA . PRO A 1 111 ? 10.487 6.188 12.162 1.00 18.06 224 PRO A CA 1
ATOM 1400 C C . PRO A 1 111 ? 9.060 5.823 11.770 1.00 15.01 224 PRO A C 1
ATOM 1401 O O . PRO A 1 111 ? 8.261 5.497 12.644 1.00 14.07 224 PRO A O 1
ATOM 1412 N N . VAL A 1 112 ? 8.744 5.894 10.483 1.00 9.99 225 VAL A N 1
ATOM 1413 C CA . VAL A 1 112 ? 7.414 5.542 9.996 1.00 13.86 225 VAL A CA 1
ATOM 1414 C C . VAL A 1 112 ? 7.537 4.749 8.707 1.00 19.20 225 VAL A C 1
ATOM 1415 O O . VAL A 1 112 ? 8.413 5.024 7.882 1.00 12.45 225 VAL A O 1
ATOM 1428 N N . ILE A 1 113 ? 6.675 3.749 8.542 1.00 15.26 226 ILE A N 1
ATOM 1429 C CA . ILE A 1 113 ? 6.589 3.036 7.272 1.00 14.31 226 ILE A CA 1
ATOM 1430 C C . ILE A 1 113 ? 5.144 2.872 6.894 1.00 11.84 226 ILE A C 1
ATOM 1431 O O . ILE A 1 113 ? 4.305 2.588 7.745 1.00 15.45 226 ILE A O 1
ATOM 1447 N N . LEU A 1 114 ? 4.866 3.069 5.615 1.00 12.28 227 LEU A N 1
ATOM 1448 C CA . LEU A 1 114 ? 3.556 2.804 5.061 1.00 11.70 227 LEU A CA 1
ATOM 1449 C C . LEU A 1 114 ? 3.537 1.347 4.636 1.00 10.42 227 LEU A C 1
ATOM 1450 O O . LEU A 1 114 ? 4.380 0.909 3.849 1.00 10.55 227 LEU A O 1
ATOM 1466 N N . VAL A 1 115 ? 2.573 0.600 5.160 1.00 7.28 228 VAL A N 1
ATOM 1467 C CA . VAL A 1 115 ? 2.482 -0.829 4.902 1.00 10.07 228 VAL A CA 1
ATOM 1468 C C . VAL A 1 115 ? 1.259 -1.117 4.048 1.00 13.22 228 VAL A C 1
ATOM 1469 O O . VAL A 1 115 ? 0.131 -1.176 4.555 1.00 15.75 228 VAL A O 1
ATOM 1482 N N . GLY A 1 116 ? 1.478 -1.275 2.746 1.00 10.88 229 GLY A N 1
ATOM 1483 C CA . GLY A 1 116 ? 0.419 -1.700 1.852 1.00 7.79 229 GLY A CA 1
ATOM 1484 C C . GLY A 1 116 ? 0.188 -3.197 1.966 1.00 8.91 229 GLY A C 1
ATOM 1485 O O . GLY A 1 116 ? 0.926 -3.990 1.384 1.00 11.92 229 GLY A O 1
ATOM 1489 N N . ASN A 1 117 ? -0.848 -3.580 2.702 1.00 10.69 230 ASN A N 1
ATOM 1490 C CA . ASN A 1 117 ? -1.163 -4.984 2.958 1.00 10.79 230 ASN A CA 1
ATOM 1491 C C . ASN A 1 117 ? -2.146 -5.590 1.943 1.00 14.77 230 ASN A C 1
ATOM 1492 O O . ASN A 1 117 ? -2.768 -4.873 1.166 1.00 15.77 230 ASN A O 1
ATOM 1503 N N . LYS A 1 118 ? -2.278 -6.919 1.975 1.00 12.06 231 LYS A N 1
ATOM 1504 C CA . LYS A 1 118 ? -3.135 -7.665 1.054 1.00 14.46 231 LYS A CA 1
ATOM 1505 C C . LYS A 1 118 ? -2.596 -7.689 -0.379 1.00 12.22 231 LYS A C 1
ATOM 1506 O O . LYS A 1 118 ? -3.361 -7.748 -1.333 1.00 13.54 231 LYS A O 1
ATOM 1525 N N . SER A 1 119 ? -1.277 -7.671 -0.527 1.00 15.73 232 SER A N 1
ATOM 1526 C CA . SER A 1 119 ? -0.659 -7.678 -1.851 1.00 13.31 232 SER A CA 1
ATOM 1527 C C . SER A 1 119 ? -0.977 -8.947 -2.638 1.00 18.25 232 SER A C 1
ATOM 1528 O O . SER A 1 119 ? -0.757 -9.009 -3.853 1.00 19.81 232 SER A O 1
ATOM 1536 N N . ASP A 1 120 ? -1.473 -9.963 -1.940 1.00 16.30 233 ASP A N 1
ATOM 1537 C CA . ASP A 1 120 ? -1.766 -11.250 -2.557 1.00 17.68 233 ASP A CA 1
ATOM 1538 C C . ASP A 1 120 ? -3.036 -11.210 -3.403 1.00 18.72 233 ASP A C 1
ATOM 1539 O O . ASP A 1 120 ? -3.259 -12.091 -4.233 1.00 22.60 233 ASP A O 1
ATOM 1548 N N . LEU A 1 121 ? -3.858 -10.186 -3.194 1.00 15.20 234 LEU A N 1
ATOM 1549 C CA . LEU A 1 121 ? -5.131 -10.046 -3.902 1.00 19.55 234 LEU A CA 1
ATOM 1550 C C . LEU A 1 121 ? -4.968 -9.218 -5.177 1.00 21.91 234 LEU A C 1
ATOM 1551 O O . LEU A 1 121 ? -5.491 -8.109 -5.284 1.00 16.31 234 LEU A O 1
ATOM 1567 N N . ALA A 1 122 ? -4.246 -9.773 -6.144 1.00 18.92 235 ALA A N 1
ATOM 1568 C CA . ALA A 1 122 ? -3.856 -9.038 -7.340 1.00 25.29 235 ALA A CA 1
ATOM 1569 C C . ALA A 1 122 ? -5.049 -8.543 -8.157 1.00 24.50 235 ALA A C 1
ATOM 1570 O O . ALA A 1 122 ? -5.020 -7.432 -8.695 1.00 19.78 235 ALA A O 1
ATOM 1577 N N . ARG A 1 123 ? -6.088 -9.366 -8.261 1.00 17.06 236 ARG A N 1
ATOM 1578 C CA . ARG A 1 123 ? -7.248 -9.021 -9.077 1.00 20.44 236 ARG A CA 1
ATOM 1579 C C . ARG A 1 123 ? -8.257 -8.133 -8.336 1.00 19.25 236 ARG A C 1
ATOM 1580 O O . ARG A 1 123 ? -9.343 -7.859 -8.849 1.00 19.69 236 ARG A O 1
ATOM 1584 N N . SER A 1 124 ? -7.900 -7.684 -7.136 1.00 17.55 237 SER A N 1
ATOM 1585 C CA . SER A 1 124 ? -8.764 -6.793 -6.351 1.00 16.65 237 SER A CA 1
ATOM 1586 C C . SER A 1 124 ? -8.074 -5.464 -6.030 1.00 12.03 237 SER A C 1
ATOM 1587 O O . SER A 1 124 ? -8.655 -4.605 -5.374 1.00 15.11 237 SER A O 1
ATOM 1595 N N . ARG A 1 125 ? -6.841 -5.297 -6.504 1.00 10.90 238 ARG A N 1
ATOM 1596 C CA . ARG A 1 125 ? -6.035 -4.118 -6.204 1.00 12.23 238 ARG A CA 1
ATOM 1597 C C . ARG A 1 125 ? -6.688 -2.783 -6.606 1.00 15.22 238 ARG A C 1
ATOM 1598 O O . ARG A 1 125 ? -7.159 -2.614 -7.732 1.00 15.56 238 ARG A O 1
ATOM 1619 N N . GLU A 1 126 ? -6.700 -1.844 -5.665 1.00 12.86 239 GLU A N 1
ATOM 1620 C CA . GLU A 1 126 ? -7.191 -0.489 -5.897 1.00 14.89 239 GLU A CA 1
ATOM 1621 C C . GLU A 1 126 ? -6.077 0.548 -5.764 1.00 14.48 239 GLU A C 1
ATOM 1622 O O . GLU A 1 126 ? -6.289 1.720 -6.067 1.00 16.96 239 GLU A O 1
ATOM 1634 N N . VAL A 1 127 ? -4.905 0.125 -5.293 1.00 16.48 240 VAL A N 1
ATOM 1635 C CA . VAL A 1 127 ? -3.767 1.028 -5.109 1.00 15.76 240 VAL A CA 1
ATOM 1636 C C . VAL A 1 127 ? -2.519 0.358 -5.666 1.00 16.27 240 VAL A C 1
ATOM 1637 O O . VAL A 1 127 ? -2.275 -0.819 -5.405 1.00 15.27 240 VAL A O 1
ATOM 1650 N N . SER A 1 128 ? -1.715 1.100 -6.413 1.00 16.44 241 SER A N 1
ATOM 1651 C CA . SER A 1 128 ? -0.554 0.502 -7.056 1.00 16.11 241 SER A CA 1
ATOM 1652 C C . SER A 1 128 ? 0.679 0.544 -6.167 1.00 17.54 241 SER A C 1
ATOM 1653 O O . SER A 1 128 ? 0.765 1.316 -5.209 1.00 15.22 241 SER A O 1
ATOM 1661 N N . LEU A 1 129 ? 1.630 -0.313 -6.502 1.00 15.99 242 LEU A N 1
ATOM 1662 C CA . LEU A 1 129 ? 2.931 -0.313 -5.870 1.00 20.43 242 LEU A CA 1
ATOM 1663 C C . LEU A 1 129 ? 3.600 1.052 -5.993 1.00 18.26 242 LEU A C 1
ATOM 1664 O O . LEU A 1 129 ? 4.105 1.592 -5.009 1.00 13.24 242 LEU A O 1
ATOM 1680 N N . GLU A 1 130 ? 3.605 1.613 -7.197 1.00 16.23 243 GLU A N 1
ATOM 1681 C CA . GLU A 1 130 ? 4.318 2.869 -7.425 1.00 17.89 243 GLU A CA 1
ATOM 1682 C C . GLU A 1 130 ? 3.664 4.047 -6.710 1.00 19.62 243 GLU A C 1
ATOM 1683 O O . GLU A 1 130 ? 4.342 5.004 -6.339 1.00 18.52 243 GLU A O 1
ATOM 1695 N N . GLU A 1 131 ? 2.347 3.980 -6.527 1.00 14.88 244 GLU A N 1
ATOM 1696 C CA . GLU A 1 131 ? 1.623 5.009 -5.789 1.00 16.90 244 GLU A CA 1
ATOM 1697 C C . GLU A 1 131 ? 2.011 4.997 -4.323 1.00 13.28 244 GLU A C 1
ATOM 1698 O O . GLU A 1 131 ? 2.180 6.046 -3.714 1.00 13.09 244 GLU A O 1
ATOM 1710 N N . GLY A 1 132 ? 2.120 3.802 -3.757 1.00 11.36 245 GLY A N 1
ATOM 1711 C CA . GLY A 1 132 ? 2.534 3.648 -2.374 1.00 13.65 245 GLY A CA 1
ATOM 1712 C C . GLY A 1 132 ? 3.923 4.210 -2.175 1.00 17.40 245 GLY A C 1
ATOM 1713 O O . GLY A 1 132 ? 4.195 4.897 -1.189 1.00 14.82 245 GLY A O 1
ATOM 1717 N N . ARG A 1 133 ? 4.803 3.933 -3.122 1.00 12.16 246 ARG A N 1
ATOM 1718 C CA . ARG A 1 133 ? 6.182 4.389 -3.033 1.00 17.87 246 ARG A CA 1
ATOM 1719 C C . ARG A 1 133 ? 6.301 5.895 -3.202 1.00 15.44 246 ARG A C 1
ATOM 1720 O O . ARG A 1 133 ? 7.137 6.527 -2.572 1.00 15.16 246 ARG A O 1
ATOM 1741 N N . HIS A 1 134 ? 5.463 6.457 -4.062 1.00 17.70 247 HIS A N 1
ATOM 1742 C CA . HIS A 1 134 ? 5.460 7.892 -4.296 1.00 14.35 247 HIS A CA 1
ATOM 1743 C C . HIS A 1 134 ? 4.992 8.593 -3.037 1.00 15.99 247 HIS A C 1
ATOM 1744 O O . HIS A 1 134 ? 5.562 9.598 -2.635 1.00 17.10 247 HIS A O 1
ATOM 1758 N N . LEU A 1 135 ? 3.954 8.054 -2.410 1.00 14.44 248 LEU A N 1
ATOM 1759 C CA . LEU A 1 135 ? 3.427 8.641 -1.184 1.00 16.43 248 LEU A CA 1
ATOM 1760 C C . LEU A 1 135 ? 4.496 8.633 -0.098 1.00 13.11 248 LEU A C 1
ATOM 1761 O O . LEU A 1 135 ? 4.749 9.656 0.540 1.00 12.55 248 LEU A O 1
ATOM 1777 N N . ALA A 1 136 ? 5.144 7.484 0.081 1.00 11.43 249 ALA A N 1
ATOM 1778 C CA . ALA A 1 136 ? 6.178 7.327 1.095 1.00 18.12 249 ALA A CA 1
ATOM 1779 C C . ALA A 1 136 ? 7.350 8.264 0.820 1.00 15.49 249 ALA A C 1
ATOM 1780 O O . ALA A 1 136 ? 7.905 8.852 1.738 1.00 13.08 249 ALA A O 1
ATOM 1787 N N . GLY A 1 137 ? 7.711 8.413 -0.448 1.00 11.40 250 GLY A N 1
ATOM 1788 C CA . GLY A 1 137 ? 8.795 9.309 -0.821 1.00 16.94 250 GLY A CA 1
ATOM 1789 C C . GLY A 1 137 ? 8.423 10.755 -0.533 1.00 13.40 250 GLY A C 1
ATOM 1790 O O . GLY A 1 137 ? 9.232 11.527 -0.029 1.00 14.62 250 GLY A O 1
ATOM 1794 N N . THR A 1 138 ? 7.179 11.112 -0.832 1.00 16.85 251 THR A N 1
ATOM 1795 C CA . THR A 1 138 ? 6.704 12.475 -0.634 1.00 14.93 251 THR A CA 1
ATOM 1796 C C . THR A 1 138 ? 6.689 12.846 0.847 1.00 16.76 251 THR A C 1
ATOM 1797 O O . THR A 1 138 ? 7.091 13.949 1.218 1.00 14.47 251 THR A O 1
ATOM 1808 N N . LEU A 1 139 ? 6.241 11.917 1.688 1.00 17.53 252 LEU A N 1
ATOM 1809 C CA . LEU A 1 139 ? 6.107 12.177 3.122 1.00 18.02 252 LEU A CA 1
ATOM 1810 C C . LEU A 1 139 ? 7.341 11.729 3.913 1.00 19.70 252 LEU A C 1
ATOM 1811 O O . LEU A 1 139 ? 7.324 11.711 5.140 1.00 23.97 252 LEU A O 1
ATOM 1827 N N . SER A 1 140 ? 8.410 11.376 3.211 1.00 18.36 253 SER A N 1
ATOM 1828 C CA . SER A 1 140 ? 9.639 10.934 3.863 1.00 15.59 253 SER A CA 1
ATOM 1829 C C . SER A 1 140 ? 9.387 9.773 4.821 1.00 21.39 253 SER A C 1
ATOM 1830 O O . SER A 1 140 ? 9.833 9.810 5.967 1.00 15.88 253 SER A O 1
ATOM 1838 N N . CYS A 1 141 ? 8.644 8.769 4.360 1.00 18.46 254 CYS A N 1
ATOM 1839 C CA . CYS A 1 141 ? 8.486 7.514 5.091 1.00 19.12 254 CYS A CA 1
ATOM 1840 C C . CYS A 1 141 ? 9.130 6.363 4.331 1.00 14.70 254 CYS A C 1
ATOM 1841 O O . CYS A 1 141 ? 9.457 6.484 3.147 1.00 21.79 254 CYS A O 1
ATOM 1849 N N . LYS A 1 142 ? 9.291 5.240 5.017 1.00 13.83 255 LYS A N 1
ATOM 1850 C CA . LYS A 1 142 ? 9.571 3.974 4.365 1.00 14.49 255 LYS A CA 1
ATOM 1851 C C . LYS A 1 142 ? 8.290 3.443 3.737 1.00 16.94 255 LYS A C 1
ATOM 1852 O O . LYS A 1 142 ? 7.194 3.916 4.054 1.00 9.57 255 LYS A O 1
ATOM 1871 N N . HIS A 1 143 ? 8.442 2.462 2.852 1.00 15.60 256 HIS A N 1
ATOM 1872 C CA . HIS A 1 143 ? 7.315 1.786 2.217 1.00 14.37 256 HIS A CA 1
ATOM 1873 C C . HIS A 1 143 ? 7.619 0.304 2.027 1.00 11.24 256 HIS A C 1
ATOM 1874 O O . HIS A 1 143 ? 8.739 -0.067 1.683 1.00 14.02 256 HIS A O 1
ATOM 1888 N N . ILE A 1 144 ? 6.611 -0.537 2.234 1.00 9.78 257 ILE A N 1
ATOM 1889 C CA . ILE A 1 144 ? 6.724 -1.954 1.918 1.00 11.55 257 ILE A CA 1
ATOM 1890 C C . ILE A 1 144 ? 5.332 -2.506 1.678 1.00 15.18 257 ILE A C 1
ATOM 1891 O O . ILE A 1 144 ? 4.361 -2.012 2.253 1.00 16.24 257 ILE A O 1
ATOM 1907 N N . GLU A 1 145 ? 5.221 -3.519 0.828 1.00 11.03 258 GLU A N 1
ATOM 1908 C CA . GLU A 1 145 ? 3.948 -4.210 0.669 1.00 11.43 258 GLU A CA 1
ATOM 1909 C C . GLU A 1 145 ? 4.060 -5.584 1.295 1.00 14.87 258 GLU A C 1
ATOM 1910 O O . GLU A 1 145 ? 5.111 -6.235 1.206 1.00 11.12 258 GLU A O 1
ATOM 1922 N N . THR A 1 146 ? 2.977 -6.007 1.944 1.00 16.96 259 THR A N 1
ATOM 1923 C CA . THR A 1 146 ? 2.939 -7.262 2.672 1.00 9.54 259 THR A CA 1
ATOM 1924 C C . THR A 1 146 ? 1.704 -8.060 2.324 1.00 17.38 259 THR A C 1
ATOM 1925 O O . THR A 1 146 ? 0.713 -7.518 1.830 1.00 16.85 259 THR A O 1
ATOM 1936 N N . SER A 1 147 ? 1.768 -9.358 2.598 1.00 16.59 260 SER A N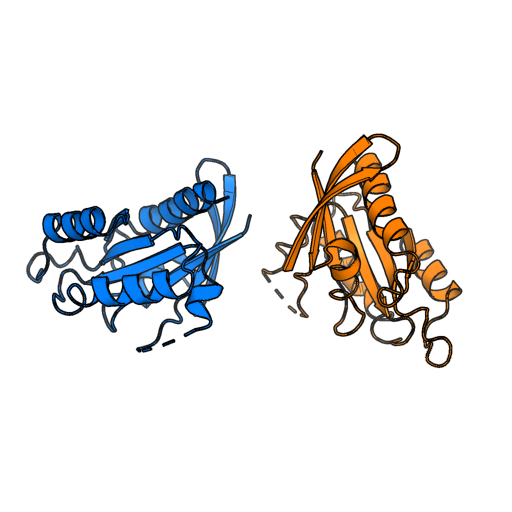 1
ATOM 1937 C CA . SER A 1 147 ? 0.566 -10.168 2.710 1.00 16.23 260 SER A CA 1
ATOM 1938 C C . SER A 1 147 ? 0.582 -10.805 4.081 1.00 16.77 260 SER A C 1
ATOM 1939 O O . SER A 1 147 ? 1.271 -11.798 4.301 1.00 18.75 260 SER A O 1
ATOM 1947 N N . ALA A 1 148 ? -0.169 -10.224 5.004 1.00 13.66 261 ALA A N 1
ATOM 1948 C CA . ALA A 1 148 ? -0.273 -10.769 6.343 1.00 16.85 261 ALA A CA 1
ATOM 1949 C C . ALA A 1 148 ? -0.838 -12.185 6.280 1.00 14.45 261 ALA A C 1
ATOM 1950 O O . ALA A 1 148 ? -0.518 -13.015 7.114 1.00 17.54 261 ALA A O 1
ATOM 1957 N N . ALA A 1 149 ? -1.679 -12.455 5.283 1.00 11.55 262 ALA A N 1
ATOM 1958 C CA . ALA A 1 149 ? -2.305 -13.773 5.149 1.00 11.71 262 ALA A CA 1
ATOM 1959 C C . ALA A 1 149 ? -1.282 -14.858 4.818 1.00 18.48 262 ALA A C 1
ATOM 1960 O O . ALA A 1 149 ? -1.382 -15.985 5.300 1.00 21.61 262 ALA A O 1
ATOM 1967 N N . LEU A 1 150 ? -0.297 -14.525 3.994 1.00 15.82 263 LEU A N 1
ATOM 1968 C CA . LEU A 1 150 ? 0.687 -15.511 3.565 1.00 16.33 263 LEU A CA 1
ATOM 1969 C C . LEU A 1 150 ? 2.076 -15.245 4.131 1.00 16.07 263 LEU A C 1
ATOM 1970 O O . LEU A 1 150 ? 3.051 -15.879 3.728 1.00 22.06 263 LEU A O 1
ATOM 1986 N N . HIS A 1 151 ? 2.164 -14.312 5.071 1.00 16.83 264 HIS A N 1
ATOM 1987 C CA . HIS A 1 151 ? 3.442 -13.962 5.673 1.00 17.39 264 HIS A CA 1
ATOM 1988 C C . HIS A 1 151 ? 4.441 -13.548 4.600 1.00 19.97 264 HIS A C 1
ATOM 1989 O O . HIS A 1 151 ? 5.629 -13.869 4.691 1.00 15.08 264 HIS A O 1
ATOM 2003 N N . HIS A 1 152 ? 3.959 -12.850 3.575 1.00 13.70 265 HIS A N 1
ATOM 2004 C CA . HIS A 1 152 ? 4.856 -12.246 2.598 1.00 17.11 265 HIS A CA 1
ATOM 2005 C C . HIS A 1 152 ? 5.374 -10.911 3.126 1.00 18.73 265 HIS A C 1
ATOM 2006 O O . HIS A 1 152 ? 4.601 -9.984 3.356 1.00 14.36 265 HIS A O 1
ATOM 2020 N N . ASN A 1 153 ? 6.686 -10.837 3.332 1.00 12.94 266 ASN A N 1
ATOM 2021 C CA . ASN A 1 153 ? 7.364 -9.604 3.737 1.00 17.30 266 ASN A CA 1
ATOM 2022 C C . ASN A 1 153 ? 7.040 -9.122 5.145 1.00 14.63 266 ASN A C 1
ATOM 2023 O O . ASN A 1 153 ? 7.397 -8.002 5.504 1.00 14.56 266 ASN A O 1
ATOM 2034 N N . THR A 1 154 ? 6.368 -9.948 5.939 1.00 14.80 267 THR A N 1
ATOM 2035 C CA . THR A 1 154 ? 5.984 -9.531 7.287 1.00 16.54 267 THR A CA 1
ATOM 2036 C C . THR A 1 154 ? 7.181 -9.553 8.233 1.00 19.81 267 THR A C 1
ATOM 2037 O O . THR A 1 154 ? 7.345 -8.667 9.061 1.00 14.54 267 THR A O 1
ATOM 2048 N N . ARG A 1 155 ? 8.033 -10.558 8.102 1.00 13.42 268 ARG A N 1
ATOM 2049 C CA . ARG A 1 155 ? 9.241 -10.590 8.903 1.00 16.46 268 ARG A CA 1
ATOM 2050 C C . ARG A 1 155 ? 10.126 -9.411 8.537 1.00 12.87 268 ARG A C 1
ATOM 2051 O O . ARG A 1 155 ? 10.645 -8.737 9.422 1.00 12.53 268 ARG A O 1
ATOM 2072 N N . GLU A 1 156 ? 10.284 -9.169 7.234 1.00 12.32 269 GLU A N 1
ATOM 2073 C CA . GLU A 1 156 ? 11.082 -8.050 6.739 1.00 16.92 269 GLU A CA 1
ATOM 2074 C C . GLU A 1 156 ? 10.548 -6.731 7.294 1.00 15.64 269 GLU A C 1
ATOM 2075 O O . GLU A 1 156 ? 11.314 -5.812 7.588 1.00 12.79 269 GLU A O 1
ATOM 2087 N N . LEU A 1 157 ? 9.226 -6.642 7.424 1.00 11.91 270 LEU A N 1
ATOM 2088 C CA . LEU A 1 157 ? 8.596 -5.444 7.960 1.00 14.29 270 LEU A CA 1
ATOM 2089 C C . LEU A 1 157 ? 9.049 -5.185 9.393 1.00 10.35 270 LEU A C 1
ATOM 2090 O O . LEU A 1 157 ? 9.518 -4.092 9.709 1.00 12.05 270 LEU A O 1
ATOM 2106 N N . PHE A 1 158 ? 8.930 -6.187 10.261 1.00 12.99 271 PHE A N 1
ATOM 2107 C CA . PHE A 1 158 ? 9.234 -5.980 11.675 1.00 13.89 271 PHE A CA 1
ATOM 2108 C C . PHE A 1 158 ? 10.737 -5.841 11.938 1.00 17.62 271 PHE A C 1
ATOM 2109 O O . PHE A 1 158 ? 11.143 -5.070 12.805 1.00 15.49 271 PHE A O 1
ATOM 2126 N N . GLU A 1 159 ? 11.561 -6.573 11.191 1.00 14.62 272 GLU A N 1
ATOM 2127 C CA . GLU A 1 159 ? 13.011 -6.448 11.333 1.00 18.41 272 GLU A CA 1
ATOM 2128 C C . GLU A 1 159 ? 13.450 -5.068 10.865 1.00 15.26 272 GLU A C 1
ATOM 2129 O O . GLU A 1 159 ? 14.312 -4.442 11.472 1.00 10.89 272 GLU A O 1
ATOM 2141 N N . GLY A 1 160 ? 12.848 -4.599 9.778 1.00 20.82 273 GLY A N 1
ATOM 2142 C CA . GLY A 1 160 ? 13.142 -3.282 9.249 1.00 21.10 273 GLY A CA 1
ATOM 2143 C C . GLY A 1 160 ? 12.836 -2.189 10.258 1.00 16.53 273 GLY A C 1
ATOM 2144 O O . GLY A 1 160 ? 13.564 -1.204 10.353 1.00 14.91 273 GLY A O 1
ATOM 2148 N N . ALA A 1 161 ? 11.754 -2.368 11.012 1.00 14.46 274 ALA A N 1
ATOM 2149 C CA . ALA A 1 161 ? 11.383 -1.440 12.069 1.00 17.43 274 ALA A CA 1
ATOM 2150 C C . ALA A 1 161 ? 12.489 -1.322 13.098 1.00 16.23 274 ALA A C 1
ATOM 2151 O O . ALA A 1 161 ? 12.895 -0.215 13.463 1.00 11.49 274 ALA A O 1
ATOM 2158 N N . VAL A 1 162 ? 12.989 -2.462 13.547 1.00 13.06 275 VAL A N 1
ATOM 2159 C CA . VAL A 1 162 ? 14.072 -2.473 14.515 1.00 13.17 275 VAL A CA 1
ATOM 2160 C C . VAL A 1 162 ? 15.281 -1.697 13.985 1.00 12.25 275 VAL A C 1
ATOM 2161 O O . VAL A 1 162 ? 15.919 -0.954 14.723 1.00 14.40 275 VAL A O 1
ATOM 2174 N N . ARG A 1 163 ? 15.587 -1.841 12.702 1.00 11.03 276 ARG A N 1
ATOM 2175 C CA . ARG A 1 163 ? 16.769 -1.173 12.148 1.00 12.98 276 ARG A CA 1
ATOM 2176 C C . ARG A 1 163 ? 16.622 0.343 12.170 1.00 16.55 276 ARG A C 1
ATOM 2177 O O . ARG A 1 163 ? 17.565 1.053 12.517 1.00 14.82 276 ARG A O 1
ATOM 2198 N N . GLN A 1 164 ? 15.450 0.845 11.792 1.00 15.62 277 GLN A N 1
ATOM 2199 C CA . GLN A 1 164 ? 15.237 2.291 11.763 1.00 12.74 277 GLN A CA 1
ATOM 2200 C C . GLN A 1 164 ? 15.197 2.880 13.173 1.00 16.86 277 GLN A C 1
ATOM 2201 O O . GLN A 1 164 ? 15.709 3.974 13.400 1.00 14.81 277 GLN A O 1
ATOM 2215 N N . ILE A 1 165 ? 14.593 2.159 14.115 1.00 17.99 278 ILE A N 1
ATOM 2216 C CA . ILE A 1 165 ? 14.575 2.602 15.508 1.00 16.13 278 ILE A CA 1
ATOM 2217 C C . ILE A 1 165 ? 16.001 2.712 16.048 1.00 21.19 278 ILE A C 1
ATOM 2218 O O . ILE A 1 165 ? 16.323 3.644 16.783 1.00 19.56 278 ILE A O 1
ATOM 2234 N N . ARG A 1 166 ? 16.856 1.760 15.690 1.00 15.66 279 ARG A N 1
ATOM 2235 C CA . ARG A 1 166 ? 18.242 1.790 16.144 1.00 20.67 279 ARG A CA 1
ATOM 2236 C C . ARG A 1 166 ? 18.951 3.071 15.712 1.00 23.04 279 ARG A C 1
ATOM 2237 O O . ARG A 1 166 ? 19.787 3.597 16.438 1.00 17.18 279 ARG A O 1
ATOM 2258 N N . LEU A 1 167 ? 18.617 3.565 14.526 1.00 16.93 280 LEU A N 1
ATOM 2259 C CA . LEU A 1 167 ? 19.226 4.786 14.008 1.00 21.72 280 LEU A CA 1
ATOM 2260 C C . LEU A 1 167 ? 18.790 6.014 14.799 1.00 20.26 280 LEU A C 1
ATOM 2261 O O . LEU A 1 167 ? 19.454 7.055 14.769 1.00 21.36 280 LEU A O 1
ATOM 2277 N N . ARG A 1 168 ? 17.666 5.896 15.495 1.00 17.14 281 ARG A N 1
ATOM 2278 C CA . ARG A 1 168 ? 17.163 6.984 16.317 1.00 18.43 281 ARG A CA 1
ATOM 2279 C C . ARG A 1 168 ? 17.768 6.943 17.724 1.00 23.71 281 ARG A C 1
ATOM 2280 O O . ARG A 1 168 ? 17.434 7.776 18.564 1.00 21.29 281 ARG A O 1
ATOM 2301 N N . ARG A 1 169 ? 18.659 5.983 17.978 1.00 21.41 282 ARG A N 1
ATOM 2302 C CA . ARG A 1 169 ? 19.246 5.809 19.315 1.00 20.19 282 ARG A CA 1
ATOM 2303 C C . ARG A 1 169 ? 20.771 5.889 19.293 1.00 29.18 282 ARG A C 1
ATOM 2304 O O . ARG A 1 169 ? 21.399 5.843 18.235 1.00 24.90 282 ARG A O 1
ATOM 2326 N N . GLY B 1 1 ? 33.311 3.039 31.113 1.00 38.01 114 GLY B N 1
ATOM 2327 C CA . GLY B 1 1 ? 32.392 1.933 30.909 1.00 34.92 114 GLY B CA 1
ATOM 2328 C C . GLY B 1 1 ? 30.963 2.336 31.218 1.00 31.19 114 GLY B C 1
ATOM 2329 O O . GLY B 1 1 ? 30.724 3.400 31.797 1.00 30.43 114 GLY B O 1
ATOM 2332 N N . VAL B 1 2 ? 30.012 1.490 30.832 1.00 28.15 115 VAL B N 1
ATOM 2333 C CA . VAL B 1 2 ? 28.596 1.770 31.074 1.00 28.66 115 VAL B CA 1
ATOM 2334 C C . VAL B 1 2 ? 28.033 0.869 32.170 1.00 25.77 115 VAL B C 1
ATOM 2335 O O . VAL B 1 2 ? 28.257 -0.341 32.178 1.00 26.58 115 VAL B O 1
ATOM 2348 N N . PHE B 1 3 ? 27.281 1.473 33.083 1.00 21.29 116 PHE B N 1
ATOM 2349 C CA . PHE B 1 3 ? 26.778 0.775 34.257 1.00 20.89 116 PHE B CA 1
ATOM 2350 C C . PHE B 1 3 ? 25.273 0.949 34.328 1.00 17.22 116 PHE B C 1
ATOM 2351 O O . PHE B 1 3 ? 24.778 2.060 34.192 1.00 18.89 116 PHE B O 1
ATOM 2368 N N . LYS B 1 4 ? 24.553 -0.145 34.554 1.00 14.19 117 LYS B N 1
ATOM 2369 C CA . LYS B 1 4 ? 23.093 -0.118 34.594 1.00 18.56 117 LYS B CA 1
ATOM 2370 C C . LYS B 1 4 ? 22.574 -0.617 35.946 1.00 19.84 117 LYS B C 1
ATOM 2371 O O . LYS B 1 4 ? 22.803 -1.764 36.316 1.00 19.04 117 LYS B O 1
ATOM 2384 N N . VAL B 1 5 ? 21.890 0.246 36.691 1.00 17.99 118 VAL B N 1
ATOM 2385 C CA . VAL B 1 5 ? 21.372 -0.137 38.003 1.00 16.52 118 VAL B CA 1
ATOM 2386 C C . VAL B 1 5 ? 19.848 -0.125 38.021 1.00 16.82 118 VAL B C 1
ATOM 2387 O O . VAL B 1 5 ? 19.216 0.876 37.707 1.00 20.63 118 VAL B O 1
ATOM 2400 N N . MET B 1 6 ? 19.266 -1.257 38.389 1.00 14.93 119 MET B N 1
ATOM 2401 C CA . MET B 1 6 ? 17.828 -1.425 38.342 1.00 12.85 119 MET B CA 1
ATOM 2402 C C . MET B 1 6 ? 17.210 -1.220 39.720 1.00 18.11 119 MET B C 1
ATOM 2403 O O . MET B 1 6 ? 17.546 -1.929 40.664 1.00 22.87 119 MET B O 1
ATOM 2417 N N . LEU B 1 7 ? 16.298 -0.260 39.831 1.00 14.14 120 LEU B N 1
ATOM 2418 C CA . LEU B 1 7 ? 15.517 -0.097 41.049 1.00 13.46 120 LEU B CA 1
ATOM 2419 C C . LEU B 1 7 ? 14.333 -1.048 40.983 1.00 17.45 120 LEU B C 1
ATOM 2420 O O . LEU B 1 7 ? 13.542 -0.996 40.038 1.00 17.18 120 LEU B O 1
ATOM 2436 N N . VAL B 1 8 ? 14.220 -1.925 41.975 1.00 16.98 121 VAL B N 1
ATOM 2437 C CA . VAL B 1 8 ? 13.109 -2.866 42.040 1.00 17.73 121 VAL B CA 1
ATOM 2438 C C . VAL B 1 8 ? 12.559 -2.903 43.458 1.00 20.22 121 VAL B C 1
ATOM 2439 O O . VAL B 1 8 ? 13.243 -2.502 44.392 1.00 18.04 121 VAL B O 1
ATOM 2452 N N . GLY B 1 9 ? 11.328 -3.382 43.616 1.00 15.94 122 GLY B N 1
ATOM 2453 C CA . GLY B 1 9 ? 10.695 -3.428 44.920 1.00 14.59 122 GLY B CA 1
ATOM 2454 C C . GLY B 1 9 ? 9.210 -3.104 44.873 1.00 18.32 122 GLY B C 1
ATOM 2455 O O . GLY B 1 9 ? 8.675 -2.757 43.820 1.00 15.94 122 GLY B O 1
ATOM 2459 N N . GLU B 1 10 ? 8.551 -3.220 46.024 1.00 11.60 123 GLU B N 1
ATOM 2460 C CA . GLU B 1 10 ? 7.100 -3.062 46.123 1.00 18.29 123 GLU B CA 1
ATOM 2461 C C . GLU B 1 10 ? 6.655 -1.631 45.860 1.00 17.68 123 GLU B C 1
ATOM 2462 O O . GLU B 1 10 ? 7.443 -0.696 45.949 1.00 13.73 123 GLU B O 1
ATOM 2474 N N . SER B 1 11 ? 5.370 -1.469 45.572 1.00 17.55 124 SER B N 1
ATOM 2475 C CA . SER B 1 11 ? 4.812 -0.158 45.275 1.00 20.94 124 SER B CA 1
ATOM 2476 C C . SER B 1 11 ? 4.890 0.766 46.485 1.00 18.61 124 SER B C 1
ATOM 2477 O O . SER B 1 11 ? 4.671 0.346 47.614 1.00 22.03 124 SER B O 1
ATOM 2485 N N . GLY B 1 12 ? 5.220 2.028 46.235 1.00 18.69 125 GLY B N 1
ATOM 2486 C CA . GLY B 1 12 ? 5.158 3.054 47.256 1.00 17.94 125 GLY B CA 1
ATOM 2487 C C . GLY B 1 12 ? 6.420 3.188 48.087 1.00 20.58 125 GLY B C 1
ATOM 2488 O O . GLY B 1 12 ? 6.530 4.117 48.880 1.00 15.94 125 GLY B O 1
ATOM 2492 N N . VAL B 1 13 ? 7.378 2.281 47.908 1.00 14.73 126 VAL B N 1
ATOM 2493 C CA . VAL B 1 13 ? 8.571 2.300 48.747 1.00 15.84 126 VAL B CA 1
ATOM 2494 C C . VAL B 1 13 ? 9.447 3.502 48.428 1.00 15.06 126 VAL B C 1
ATOM 2495 O O . VAL B 1 13 ? 10.215 3.945 49.277 1.00 13.25 126 VAL B O 1
ATOM 2508 N N . GLY B 1 14 ? 9.334 4.024 47.209 1.00 15.06 127 GLY B N 1
ATOM 2509 C CA . GLY B 1 14 ? 10.055 5.227 46.826 1.00 14.69 127 GLY B CA 1
ATOM 2510 C C . GLY B 1 14 ? 11.032 5.056 45.672 1.00 18.36 127 GLY B C 1
ATOM 2511 O O . GLY B 1 14 ? 11.943 5.864 45.513 1.00 17.24 127 GLY B O 1
ATOM 2515 N N . LYS B 1 15 ? 10.846 4.030 44.848 1.00 17.15 128 LYS B N 1
ATOM 2516 C CA . LYS B 1 15 ? 11.771 3.784 43.746 1.00 13.69 128 LYS B CA 1
ATOM 2517 C C . LYS B 1 15 ? 11.896 5.002 42.832 1.00 15.70 128 LYS B C 1
ATOM 2518 O O . LYS B 1 15 ? 13.000 5.429 42.507 1.00 17.32 128 LYS B O 1
ATOM 2537 N N . SER B 1 16 ? 10.766 5.563 42.420 1.00 19.53 129 SER B N 1
ATOM 2538 C CA . SER B 1 16 ? 10.777 6.720 41.529 1.00 19.88 129 SER B CA 1
ATOM 2539 C C . SER B 1 16 ? 11.406 7.952 42.171 1.00 16.62 129 SER B C 1
ATOM 2540 O O . SER B 1 16 ? 12.051 8.746 41.490 1.00 17.32 129 SER B O 1
ATOM 2547 N N . THR B 1 17 ? 11.230 8.118 43.476 1.00 18.40 130 THR B N 1
ATOM 2548 C CA . THR B 1 17 ? 11.828 9.265 44.150 1.00 16.00 130 THR B CA 1
ATOM 2549 C C . THR B 1 17 ? 13.353 9.085 44.142 1.00 18.43 130 THR B C 1
ATOM 2550 O O . THR B 1 17 ? 14.095 10.052 43.957 1.00 15.76 130 THR B O 1
ATOM 2561 N N A LEU B 1 18 ? 13.812 7.849 44.320 0.53 14.42 131 LEU B N 1
ATOM 2562 N N B LEU B 1 18 ? 13.811 7.846 44.321 0.47 14.09 131 LEU B N 1
ATOM 2563 C CA A LEU B 1 18 ? 15.240 7.550 44.253 0.53 14.43 131 LEU B CA 1
ATOM 2564 C CA B LEU B 1 18 ? 15.239 7.536 44.257 0.47 14.44 131 LEU B CA 1
ATOM 2565 C C A LEU B 1 18 ? 15.805 7.909 42.887 0.53 15.07 131 LEU B C 1
ATOM 2566 C C B LEU B 1 18 ? 15.811 7.894 42.891 0.47 15.12 131 LEU B C 1
ATOM 2567 O O A LEU B 1 18 ? 16.822 8.588 42.786 0.53 14.54 131 LEU B O 1
ATOM 2568 O O B LEU B 1 18 ? 16.836 8.562 42.795 0.47 14.52 131 LEU B O 1
ATOM 2599 N N . ALA B 1 19 ? 15.152 7.436 41.834 1.00 13.61 132 ALA B N 1
ATOM 2600 C CA . ALA B 1 19 ? 15.613 7.716 40.486 1.00 10.13 132 ALA B CA 1
ATOM 2601 C C . ALA B 1 19 ? 15.703 9.231 40.342 1.00 12.99 132 ALA B C 1
ATOM 2602 O O . ALA B 1 19 ? 16.674 9.746 39.811 1.00 12.26 132 ALA B O 1
ATOM 2610 N N . GLY B 1 20 ? 14.689 9.931 40.857 1.00 14.52 133 GLY B N 1
ATOM 2611 C CA . GLY B 1 20 ? 14.583 11.376 40.735 1.00 19.66 133 GLY B CA 1
ATOM 2612 C C . GLY B 1 20 ? 15.743 12.152 41.338 1.00 21.39 133 GLY B C 1
ATOM 2613 O O . GLY B 1 20 ? 16.155 13.170 40.785 1.00 20.91 133 GLY B O 1
ATOM 2617 N N . THR B 1 21 ? 16.268 11.695 42.473 1.00 17.05 134 THR B N 1
ATOM 2618 C CA . THR B 1 21 ? 17.400 12.375 43.089 1.00 20.90 134 THR B CA 1
ATOM 2619 C C . THR B 1 21 ? 18.601 12.308 42.155 1.00 17.88 134 THR B C 1
ATOM 2620 O O . THR B 1 21 ? 19.409 13.231 42.107 1.00 17.60 134 THR B O 1
ATOM 2631 N N . PHE B 1 22 ? 18.700 11.210 41.412 1.00 20.35 135 PHE B N 1
ATOM 2632 C CA . PHE B 1 22 ? 19.784 11.014 40.454 1.00 20.77 135 PHE B CA 1
ATOM 2633 C C . PHE B 1 22 ? 19.571 11.805 39.156 1.00 17.38 135 PHE B C 1
ATOM 2634 O O . PHE B 1 22 ? 20.491 12.448 38.662 1.00 20.69 135 PHE B O 1
ATOM 2651 N N . GLY B 1 23 ? 18.359 11.769 38.614 1.00 19.29 136 GLY B N 1
ATOM 2652 C CA . GLY B 1 23 ? 18.098 12.335 37.298 1.00 20.48 136 GLY B CA 1
ATOM 2653 C C . GLY B 1 23 ? 17.724 13.813 37.278 1.00 27.90 136 GLY B C 1
ATOM 2654 O O . GLY B 1 23 ? 17.737 14.442 36.221 1.00 27.32 136 GLY B O 1
ATOM 2658 N N . GLY B 1 24 ? 17.386 14.366 38.439 1.00 19.05 137 GLY B N 1
ATOM 2659 C CA . GLY B 1 24 ? 16.963 15.758 38.552 1.00 24.35 137 GLY B CA 1
ATOM 2660 C C . GLY B 1 24 ? 15.789 16.147 37.664 1.00 34.39 137 GLY B C 1
ATOM 2661 O O . GLY B 1 24 ? 15.016 15.285 37.250 1.00 30.09 137 GLY B O 1
ATOM 2665 N N . LEU B 1 25 ? 15.640 17.444 37.379 1.00 37.50 138 LEU B N 1
ATOM 2666 C CA . LEU B 1 25 ? 14.599 17.917 36.459 1.00 41.44 138 LEU B CA 1
ATOM 2667 C C . LEU B 1 25 ? 15.138 18.246 35.073 1.00 43.03 138 LEU B C 1
ATOM 2668 O O . LEU B 1 25 ? 14.786 17.570 34.105 1.00 40.73 138 LEU B O 1
ATOM 2684 N N . ASP B 1 38 ? 10.715 5.265 33.955 1.00 36.67 151 ASP B N 1
ATOM 2685 C CA . ASP B 1 38 ? 11.659 6.112 33.241 1.00 32.24 151 ASP B CA 1
ATOM 2686 C C . ASP B 1 38 ? 13.071 5.539 33.319 1.00 34.34 151 ASP B C 1
ATOM 2687 O O . ASP B 1 38 ? 13.331 4.573 34.030 1.00 35.69 151 ASP B O 1
ATOM 2695 N N . THR B 1 39 ? 13.984 6.154 32.582 1.00 21.97 152 THR B N 1
ATOM 2696 C CA . THR B 1 39 ? 15.389 5.802 32.643 1.00 24.28 152 THR B CA 1
ATOM 2697 C C . THR B 1 39 ? 16.174 7.098 32.705 1.00 27.40 152 THR B C 1
ATOM 2698 O O . THR B 1 39 ? 15.742 8.108 32.158 1.00 28.66 152 THR B O 1
ATOM 2709 N N . TYR B 1 40 ? 17.319 7.080 33.378 1.00 21.88 153 TYR B N 1
ATOM 2710 C CA . TYR B 1 40 ? 18.130 8.282 33.519 1.00 23.40 153 TYR B CA 1
ATOM 2711 C C . TYR B 1 40 ? 19.581 7.952 33.239 1.00 25.80 153 TYR B C 1
ATOM 2712 O O . TYR B 1 40 ? 20.085 6.921 33.678 1.00 24.34 153 TYR B O 1
ATOM 2730 N N . GLU B 1 41 ? 20.255 8.823 32.500 1.00 22.77 154 GLU B N 1
ATOM 2731 C CA . GLU B 1 41 ? 21.647 8.592 32.150 1.00 17.07 154 GLU B CA 1
ATOM 2732 C C . GLU B 1 41 ? 22.475 9.832 32.430 1.00 27.55 154 GLU B C 1
ATOM 2733 O O . GLU B 1 41 ? 22.081 10.950 32.094 1.00 23.14 154 GLU B O 1
ATOM 2745 N N . ARG B 1 42 ? 23.627 9.619 33.054 1.00 24.28 155 ARG B N 1
ATOM 2746 C CA . ARG B 1 42 ? 24.523 10.699 33.419 1.00 19.44 155 ARG B CA 1
ATOM 2747 C C . ARG B 1 42 ? 25.947 10.183 33.509 1.00 26.10 155 ARG B C 1
ATOM 2748 O O . ARG B 1 42 ? 26.176 9.003 33.757 1.00 22.25 155 ARG B O 1
ATOM 2769 N N . ARG B 1 43 ? 26.898 11.083 33.303 1.00 23.35 156 ARG B N 1
ATOM 2770 C CA . ARG B 1 43 ? 28.297 10.799 33.550 1.00 25.55 156 ARG B CA 1
ATOM 2771 C C . ARG B 1 43 ? 28.614 11.211 34.980 1.00 28.55 156 ARG B C 1
ATOM 2772 O O . ARG B 1 43 ? 28.371 12.352 35.367 1.00 21.63 156 ARG B O 1
ATOM 2793 N N . ILE B 1 44 ? 29.148 10.286 35.768 1.00 24.34 157 ILE B N 1
ATOM 2794 C CA . ILE B 1 44 ? 29.499 10.590 37.149 1.00 22.10 157 ILE B CA 1
ATOM 2795 C C . ILE B 1 44 ? 30.906 10.123 37.467 1.00 25.00 157 ILE B C 1
ATOM 2796 O O . ILE B 1 44 ? 31.447 9.251 36.795 1.00 33.75 157 ILE B O 1
ATOM 2812 N N . MET B 1 45 ? 31.485 10.709 38.504 1.00 24.42 158 MET B N 1
ATOM 2813 C CA . MET B 1 45 ? 32.836 10.390 38.926 1.00 23.31 158 MET B CA 1
ATOM 2814 C C . MET B 1 45 ? 32.819 9.494 40.154 1.00 22.07 158 MET B C 1
ATOM 2815 O O . MET B 1 45 ? 32.330 9.891 41.214 1.00 26.48 158 MET B O 1
ATOM 2829 N N . VAL B 1 46 ? 33.355 8.285 40.011 1.00 20.77 159 VAL B N 1
ATOM 2830 C CA . VAL B 1 46 ? 33.549 7.396 41.149 1.00 21.35 159 VAL B CA 1
ATOM 2831 C C . VAL B 1 46 ? 35.003 6.947 41.224 1.00 19.54 159 VAL B C 1
ATOM 2832 O O . VAL B 1 46 ? 35.534 6.390 40.272 1.00 17.52 159 VAL B O 1
ATOM 2845 N N . ASP B 1 47 ? 35.637 7.199 42.366 1.00 18.80 160 ASP B N 1
ATOM 2846 C CA . ASP B 1 47 ? 37.045 6.881 42.566 1.00 22.33 160 ASP B CA 1
ATOM 2847 C C . ASP B 1 47 ? 37.935 7.386 41.421 1.00 20.33 160 ASP B C 1
ATOM 2848 O O . ASP B 1 47 ? 38.756 6.639 40.887 1.00 19.04 160 ASP B O 1
ATOM 2857 N N . LYS B 1 48 ? 37.756 8.653 41.052 1.00 17.69 161 LYS B N 1
ATOM 2858 C CA . LYS B 1 48 ? 38.649 9.332 40.114 1.00 25.68 161 LYS B CA 1
ATOM 2859 C C . LYS B 1 48 ? 38.433 8.948 38.664 1.00 23.76 161 LYS B C 1
ATOM 2860 O O . LYS B 1 48 ? 39.108 9.460 37.781 1.00 29.88 161 LYS B O 1
ATOM 2879 N N . GLU B 1 49 ? 37.496 8.046 38.411 1.00 24.07 162 GLU B N 1
ATOM 2880 C CA . GLU B 1 49 ? 37.208 7.644 37.042 1.00 23.27 162 GLU B CA 1
ATOM 2881 C C . GLU B 1 49 ? 35.742 7.869 36.725 1.00 26.94 162 GLU B C 1
ATOM 2882 O O . GLU B 1 49 ? 34.855 7.484 37.482 1.00 27.19 162 GLU B O 1
ATOM 2894 N N . GLU B 1 50 ? 35.503 8.515 35.594 1.00 22.61 163 GLU B N 1
ATOM 2895 C CA . GLU B 1 50 ? 34.169 8.918 35.209 1.00 28.54 163 GLU B CA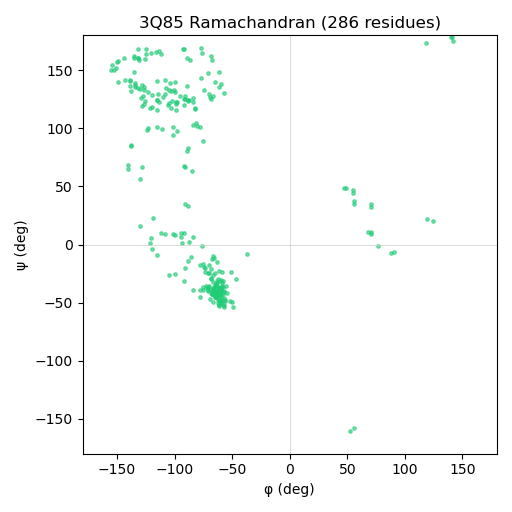 1
ATOM 2896 C C . GLU B 1 50 ? 33.545 7.780 34.420 1.00 31.23 163 GLU B C 1
ATOM 2897 O O . GLU B 1 50 ? 34.188 7.167 33.574 1.00 31.50 163 GLU B O 1
ATOM 2909 N N . VAL B 1 51 ? 32.291 7.482 34.721 1.00 26.02 164 VAL B N 1
ATOM 2910 C CA . VAL B 1 51 ? 31.579 6.398 34.068 1.00 24.12 164 VAL B CA 1
ATOM 2911 C C . VAL B 1 51 ? 30.224 6.903 33.622 1.00 21.28 164 VAL B C 1
ATOM 2912 O O . VAL B 1 51 ? 29.794 7.984 34.021 1.00 21.50 164 VAL B O 1
ATOM 2925 N N . THR B 1 52 ? 29.551 6.116 32.794 1.00 21.01 165 THR B N 1
ATOM 2926 C CA . THR B 1 52 ? 28.177 6.398 32.416 1.00 19.54 165 THR B CA 1
ATOM 2927 C C . THR B 1 52 ? 27.293 5.528 33.278 1.00 20.65 165 THR B C 1
ATOM 2928 O O . THR B 1 52 ? 27.372 4.304 33.205 1.00 21.91 165 THR B O 1
ATOM 2939 N N . LEU B 1 53 ? 26.478 6.153 34.119 1.00 17.42 166 LEU B N 1
ATOM 2940 C CA . LEU B 1 53 ? 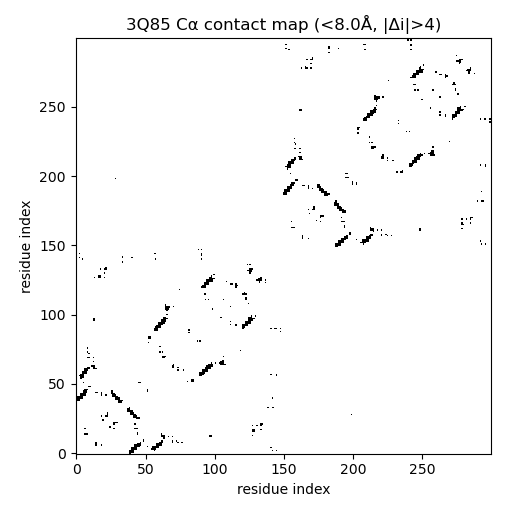25.551 5.420 34.966 1.00 21.27 166 LEU B CA 1
ATOM 2941 C C . LEU B 1 53 ? 24.129 5.622 34.465 1.00 17.17 166 LEU B C 1
ATOM 2942 O O . LEU B 1 53 ? 23.692 6.750 34.248 1.00 18.33 166 LEU B O 1
ATOM 2958 N N . ILE B 1 54 ? 23.410 4.521 34.287 1.00 15.19 167 ILE B N 1
ATOM 2959 C CA . ILE B 1 54 ? 22.027 4.572 33.851 1.00 20.39 167 ILE B CA 1
ATOM 2960 C C . ILE B 1 54 ? 21.142 3.942 34.913 1.00 18.19 167 ILE B C 1
ATOM 2961 O O . ILE B 1 54 ? 21.285 2.763 35.219 1.00 17.36 167 ILE B O 1
ATOM 2977 N N . VAL B 1 55 ? 20.233 4.735 35.471 1.00 15.19 168 VAL B N 1
ATOM 2978 C CA . VAL B 1 55 ? 19.319 4.263 36.499 1.00 19.74 168 VAL B CA 1
ATOM 2979 C C . VAL B 1 55 ? 17.978 3.907 35.861 1.00 20.66 168 VAL B C 1
ATOM 2980 O O . VAL B 1 55 ? 17.358 4.732 35.189 1.00 21.31 168 VAL B O 1
ATOM 2993 N N . TYR B 1 56 ? 17.553 2.664 36.052 1.00 17.26 169 TYR B N 1
ATOM 2994 C CA . TYR B 1 56 ? 16.287 2.177 35.527 1.00 15.89 169 TYR B CA 1
ATOM 2995 C C . TYR B 1 56 ? 15.226 2.158 36.612 1.00 22.07 169 TYR B C 1
ATOM 2996 O O . TYR B 1 56 ? 15.458 1.671 37.717 1.00 21.44 169 TYR B O 1
ATOM 3014 N N . ASP B 1 57 ? 14.052 2.676 36.282 1.00 18.04 170 ASP B N 1
ATOM 3015 C CA . ASP B 1 57 ? 12.930 2.699 37.207 1.00 15.85 170 ASP B CA 1
ATOM 3016 C C . ASP B 1 57 ? 11.720 2.133 36.475 1.00 22.76 170 ASP B C 1
ATOM 3017 O O . ASP B 1 57 ? 10.688 2.792 36.362 1.00 21.24 170 ASP B O 1
ATOM 3026 N N . ILE B 1 58 ? 11.862 0.909 35.969 1.00 22.34 171 ILE B N 1
ATOM 3027 C CA . ILE B 1 58 ? 10.840 0.295 35.123 1.00 22.62 171 ILE B CA 1
ATOM 3028 C C . ILE B 1 58 ? 10.259 -0.983 35.726 1.00 28.25 171 ILE B C 1
ATOM 3029 O O . ILE B 1 58 ? 9.723 -1.820 35.005 1.00 29.10 171 ILE B O 1
ATOM 3045 N N . TRP B 1 59 ? 10.363 -1.132 37.043 1.00 24.87 172 TRP B N 1
ATOM 3046 C CA . TRP B 1 59 ? 9.874 -2.329 37.725 1.00 24.13 172 TRP B CA 1
ATOM 3047 C C . TRP B 1 59 ? 8.379 -2.235 38.019 1.00 29.98 172 TRP B C 1
ATOM 3048 O O . TRP B 1 59 ? 7.924 -1.269 38.626 1.00 28.86 172 TRP B O 1
ATOM 3069 N N . GLU B 1 60 ? 7.627 -3.241 37.580 1.00 25.71 173 GLU B N 1
ATOM 3070 C CA . GLU B 1 60 ? 6.191 -3.300 37.815 1.00 30.34 173 GLU B CA 1
ATOM 3071 C C . GLU B 1 60 ? 5.858 -4.506 38.699 1.00 34.80 173 GLU B C 1
ATOM 3072 O O . GLU B 1 60 ? 6.680 -5.406 38.866 1.00 36.55 173 GLU B O 1
ATOM 3084 N N . GLN B 1 61 ? 4.648 -4.530 39.245 1.00 28.44 174 GLN B N 1
ATOM 3085 C CA . GLN B 1 61 ? 4.253 -5.566 40.196 1.00 40.16 174 GLN B CA 1
ATOM 3086 C C . GLN B 1 61 ? 3.667 -6.782 39.481 1.00 38.46 174 GLN B C 1
ATOM 3087 O O . GLN B 1 61 ? 3.143 -6.654 38.376 1.00 44.69 174 GLN B O 1
ATOM 3101 N N . LEU B 1 68 ? 7.834 -9.744 28.906 1.00 53.17 181 LEU B N 1
ATOM 3102 C CA . LEU B 1 68 ? 8.039 -9.794 30.348 1.00 57.54 181 LEU B CA 1
ATOM 3103 C C . LEU B 1 68 ? 9.009 -8.699 30.776 1.00 52.92 181 LEU B C 1
ATOM 3104 O O . LEU B 1 68 ? 10.141 -8.630 30.293 1.00 49.16 181 LEU B O 1
ATOM 3107 N N . GLN B 1 69 ? 8.553 -7.839 31.682 1.00 54.03 182 GLN B N 1
ATOM 3108 C CA . GLN B 1 69 ? 9.361 -6.726 32.159 1.00 49.92 182 GLN B CA 1
ATOM 3109 C C . GLN B 1 69 ? 10.731 -7.207 32.620 1.00 46.39 182 GLN B C 1
ATOM 3110 O O . GLN B 1 69 ? 11.668 -6.420 32.642 1.00 34.99 182 GLN B O 1
ATOM 3114 N N . ASP B 1 70 ? 10.819 -8.485 32.990 1.00 48.62 183 ASP B N 1
ATOM 3115 C CA . ASP B 1 70 ? 12.079 -9.197 33.262 1.00 44.56 183 ASP B CA 1
ATOM 3116 C C . ASP B 1 70 ? 13.253 -8.828 32.338 1.00 45.02 183 ASP B C 1
ATOM 3117 O O . ASP B 1 70 ? 14.386 -9.278 32.534 1.00 39.88 183 ASP B O 1
ATOM 3126 N N . HIS B 1 71 ? 12.974 -8.041 31.308 1.00 36.12 184 HIS B N 1
ATOM 3127 C CA . HIS B 1 71 ? 14.020 -7.336 30.570 1.00 37.14 184 HIS B CA 1
ATOM 3128 C C . HIS B 1 71 ? 14.959 -6.687 31.604 1.00 31.50 184 HIS B C 1
ATOM 3129 O O . HIS B 1 71 ? 16.157 -6.530 31.377 1.00 28.31 184 HIS B O 1
ATOM 3143 N N . CYS B 1 72 ? 14.384 -6.353 32.756 1.00 26.99 185 CYS B N 1
ATOM 3144 C CA A CYS B 1 72 ? 15.110 -5.742 33.860 0.55 32.47 185 CYS B CA 1
ATOM 3145 C CA B CYS B 1 72 ? 15.110 -5.749 33.871 0.45 32.46 185 CYS B CA 1
ATOM 3146 C C . CYS B 1 72 ? 16.234 -6.642 34.368 1.00 29.63 185 CYS B C 1
ATOM 3147 O O . CYS B 1 72 ? 17.339 -6.179 34.615 1.00 26.00 185 CYS B O 1
ATOM 3162 N N . LEU B 1 73 ? 15.943 -7.928 34.527 1.00 28.08 186 LEU B N 1
ATOM 3163 C CA . LEU B 1 73 ? 16.940 -8.852 35.052 1.00 24.48 186 LEU B CA 1
ATOM 3164 C C . LEU B 1 73 ? 18.114 -9.033 34.097 1.00 27.27 186 LEU B C 1
ATOM 3165 O O . LEU B 1 73 ? 19.269 -8.942 34.504 1.00 28.33 186 LEU B O 1
ATOM 3181 N N . GLN B 1 74 ? 17.825 -9.295 32.830 1.00 22.64 187 GLN B N 1
ATOM 3182 C CA . GLN B 1 74 ? 18.883 -9.554 31.861 1.00 25.66 187 GLN B CA 1
ATOM 3183 C C . GLN B 1 74 ? 19.745 -8.317 31.606 1.00 24.98 187 GLN B C 1
ATOM 3184 O O . GLN B 1 74 ? 20.916 -8.431 31.249 1.00 31.66 187 GLN B O 1
ATOM 3188 N N . THR B 1 75 ? 19.174 -7.134 31.800 1.00 24.81 188 THR B N 1
ATOM 3189 C CA . THR B 1 75 ? 19.869 -5.899 31.438 1.00 28.22 188 THR B CA 1
ATOM 3190 C C . THR B 1 75 ? 20.687 -5.311 32.580 1.00 25.62 188 THR B C 1
ATOM 3191 O O . THR B 1 75 ? 21.719 -4.684 32.344 1.00 26.85 188 THR B O 1
ATOM 3202 N N . GLY B 1 76 ? 20.221 -5.508 33.809 1.00 21.76 189 GLY B N 1
ATOM 3203 C CA . GLY B 1 76 ? 20.861 -4.924 34.974 1.00 24.15 189 GLY B CA 1
ATOM 3204 C C . GLY B 1 76 ? 22.292 -5.380 35.187 1.00 23.20 189 GLY B C 1
ATOM 3205 O O . GLY B 1 76 ? 22.654 -6.506 34.851 1.00 22.30 189 GLY B O 1
ATOM 3209 N N . ASP B 1 77 ? 23.104 -4.486 35.746 1.00 17.96 190 ASP B N 1
ATOM 3210 C CA . ASP B 1 77 ? 24.459 -4.805 36.182 1.00 14.01 190 ASP B CA 1
ATOM 3211 C C . ASP B 1 77 ? 24.470 -4.913 37.700 1.00 19.40 190 ASP B C 1
ATOM 3212 O O . ASP B 1 77 ? 25.317 -5.591 38.274 1.00 15.42 190 ASP B O 1
ATOM 3221 N N . ALA B 1 78 ? 23.537 -4.216 38.341 1.00 10.99 191 ALA B N 1
ATOM 3222 C CA . ALA B 1 78 ? 23.358 -4.311 39.787 1.00 16.67 191 ALA B CA 1
ATOM 3223 C C . ALA B 1 78 ? 21.892 -4.076 40.118 1.00 17.99 191 ALA B C 1
ATOM 3224 O O . ALA B 1 78 ? 21.165 -3.467 39.337 1.00 18.33 191 ALA B O 1
ATOM 3231 N N . PHE B 1 79 ? 21.461 -4.548 41.279 1.00 12.95 192 PHE B N 1
ATOM 3232 C CA . PHE B 1 79 ? 20.053 -4.489 41.634 1.00 14.86 192 PHE B CA 1
ATOM 3233 C C . PHE B 1 79 ? 19.871 -3.859 42.994 1.00 15.68 192 PHE B C 1
ATOM 3234 O O . PHE B 1 79 ? 20.403 -4.343 43.988 1.00 13.86 192 PHE B O 1
ATOM 3251 N N . LEU B 1 80 ? 19.145 -2.746 43.015 1.00 14.38 193 LEU B N 1
ATOM 3252 C CA . LEU B 1 80 ? 18.815 -2.077 44.257 1.00 14.33 193 LEU B CA 1
ATOM 3253 C C . LEU B 1 80 ? 17.416 -2.500 44.646 1.00 15.62 193 LEU B C 1
ATOM 3254 O O . LEU B 1 80 ? 16.443 -1.956 44.127 1.00 17.08 193 LEU B O 1
ATOM 3270 N N . ILE B 1 81 ? 17.309 -3.482 45.536 1.00 11.68 194 ILE B N 1
ATOM 3271 C CA . ILE B 1 81 ? 16.011 -3.893 46.043 1.00 13.89 194 ILE B CA 1
ATOM 3272 C C . ILE B 1 81 ? 15.593 -2.937 47.147 1.00 14.59 194 ILE B C 1
ATOM 3273 O O . ILE B 1 81 ? 16.109 -2.987 48.267 1.00 14.11 194 ILE B O 1
ATOM 3289 N N . VAL B 1 82 ? 14.662 -2.055 46.806 1.00 14.60 195 VAL B N 1
ATOM 3290 C CA . VAL B 1 82 ? 14.226 -0.990 47.689 1.00 14.24 195 VAL B CA 1
ATOM 3291 C C . VAL B 1 82 ? 12.977 -1.418 48.441 1.00 15.06 195 VAL B C 1
ATOM 3292 O O . VAL B 1 82 ? 12.019 -1.896 47.845 1.00 15.11 195 VAL B O 1
ATOM 3305 N N . PHE B 1 83 ? 13.022 -1.283 49.759 1.00 10.82 196 PHE B N 1
ATOM 3306 C CA . PHE B 1 83 ? 11.833 -1.409 50.595 1.00 17.14 196 PHE B CA 1
ATOM 3307 C C . PHE B 1 83 ? 11.723 -0.129 51.404 1.00 14.00 196 PHE B C 1
ATOM 3308 O O . PHE B 1 83 ? 12.661 0.664 51.438 1.00 13.35 196 PHE B O 1
ATOM 3325 N N . SER B 1 84 ? 10.585 0.086 52.052 1.00 10.60 197 SER B N 1
ATOM 3326 C CA . SER B 1 84 ? 10.432 1.244 52.913 1.00 12.35 197 SER B CA 1
ATOM 3327 C C . SER B 1 84 ? 10.515 0.812 54.373 1.00 11.27 197 SER B C 1
ATOM 3328 O O . SER B 1 84 ? 9.887 -0.172 54.778 1.00 12.00 197 SER B O 1
ATOM 3336 N N . VAL B 1 85 ? 11.300 1.541 55.158 1.00 7.77 198 VAL B N 1
ATOM 3337 C CA . VAL B 1 85 ? 11.404 1.262 56.585 1.00 12.74 198 VAL B CA 1
ATOM 3338 C C . VAL B 1 85 ? 10.087 1.547 57.288 1.00 10.60 198 VAL B C 1
ATOM 3339 O O . VAL B 1 85 ? 9.939 1.203 58.451 1.00 15.06 198 VAL B O 1
ATOM 3352 N N . THR B 1 86 ? 9.138 2.171 56.593 1.00 10.90 199 THR B N 1
ATOM 3353 C CA . THR B 1 86 ? 7.814 2.424 57.175 1.00 16.11 199 THR B CA 1
ATOM 3354 C C . THR B 1 86 ? 6.768 1.429 56.671 1.00 14.41 199 THR B C 1
ATOM 3355 O O . THR B 1 86 ? 5.573 1.589 56.947 1.00 17.99 199 THR B O 1
ATOM 3366 N N . ASP B 1 87 ? 7.224 0.397 55.958 1.00 15.67 200 ASP B N 1
ATOM 3367 C CA . ASP B 1 87 ? 6.339 -0.588 55.326 1.00 16.12 200 ASP B CA 1
ATOM 3368 C C . ASP B 1 87 ? 6.891 -1.990 55.517 1.00 15.60 200 ASP B C 1
ATOM 3369 O O . ASP B 1 87 ? 7.580 -2.510 54.645 1.00 12.97 200 ASP B O 1
ATOM 3378 N N . ARG B 1 88 ? 6.586 -2.602 56.655 1.00 20.20 201 ARG B N 1
ATOM 3379 C CA . ARG B 1 88 ? 7.147 -3.907 56.998 1.00 21.62 201 ARG B CA 1
ATOM 3380 C C . ARG B 1 88 ? 6.814 -4.982 55.971 1.00 20.06 201 ARG B C 1
ATOM 3381 O O . ARG B 1 88 ? 7.523 -5.980 55.865 1.00 15.86 201 ARG B O 1
ATOM 3402 N N . ARG B 1 89 ? 5.730 -4.784 55.229 1.00 13.98 202 ARG B N 1
ATOM 3403 C CA . ARG B 1 89 ? 5.341 -5.721 54.183 1.00 22.30 202 ARG B CA 1
ATOM 3404 C C . ARG B 1 89 ? 6.325 -5.697 53.011 1.00 15.58 202 ARG B C 1
ATOM 3405 O O . ARG B 1 89 ? 6.684 -6.745 52.483 1.00 17.59 202 ARG B O 1
ATOM 3426 N N . SER B 1 90 ? 6.771 -4.508 52.617 1.00 13.09 203 SER B N 1
ATOM 3427 C CA . SER B 1 90 ? 7.736 -4.386 51.519 1.00 18.53 203 SER B CA 1
ATOM 3428 C C . SER B 1 90 ? 9.049 -5.081 51.894 1.00 14.30 203 SER B C 1
ATOM 3429 O O . SER B 1 90 ? 9.701 -5.690 51.050 1.00 21.10 203 SER B O 1
ATOM 3437 N N . PHE B 1 91 ? 9.414 -4.998 53.172 1.00 14.65 204 PHE B N 1
ATOM 3438 C CA . PHE B 1 91 ? 10.592 -5.675 53.707 1.00 16.44 204 PHE B CA 1
ATOM 3439 C C . PHE B 1 91 ? 10.409 -7.200 53.716 1.00 16.87 204 PHE B C 1
ATOM 3440 O O . PHE B 1 91 ? 11.342 -7.948 53.423 1.00 11.50 204 PHE B O 1
ATOM 3457 N N A SER B 1 92 ? 9.201 -7.649 54.043 0.34 13.83 205 SER B N 1
ATOM 3458 N N B SER B 1 92 ? 9.208 -7.659 54.056 0.66 13.56 205 SER B N 1
ATOM 3459 C CA A SER B 1 92 ? 8.902 -9.078 54.095 0.34 16.46 205 SER B CA 1
ATOM 3460 C CA B SER B 1 92 ? 8.945 -9.093 54.104 0.66 16.55 205 SER B CA 1
ATOM 3461 C C A SER B 1 92 ? 8.958 -9.726 52.713 0.34 15.10 205 SER B C 1
ATOM 3462 C C B SER B 1 92 ? 9.018 -9.726 52.709 0.66 15.08 205 SER B C 1
ATOM 3463 O O A SER B 1 92 ? 9.089 -10.945 52.595 0.34 13.92 205 SER B O 1
ATOM 3464 O O B SER B 1 92 ? 9.222 -10.934 52.580 0.66 13.76 205 SER B O 1
ATOM 3479 N N . LYS B 1 93 ? 8.857 -8.908 51.671 1.00 13.63 206 LYS B N 1
ATOM 3480 C CA . LYS B 1 93 ? 8.873 -9.406 50.296 1.00 18.34 206 LYS B CA 1
ATOM 3481 C C . LYS B 1 93 ? 10.278 -9.434 49.678 1.00 18.38 206 LYS B C 1
ATOM 3482 O O . LYS B 1 93 ? 10.469 -9.983 48.590 1.00 13.43 206 LYS B O 1
ATOM 3502 N N . VAL B 1 94 ? 11.258 -8.844 50.354 1.00 14.20 207 VAL B N 1
ATOM 3503 C CA . VAL B 1 94 ? 12.614 -8.787 49.799 1.00 14.09 207 VAL B CA 1
ATOM 3504 C C . VAL B 1 94 ? 13.167 -10.183 49.480 1.00 15.31 207 VAL B C 1
ATOM 3505 O O . VAL B 1 94 ? 13.613 -10.428 48.356 1.00 16.95 207 VAL B O 1
ATOM 3518 N N . PRO B 1 95 ? 13.129 -11.104 50.453 1.00 13.22 208 PRO B N 1
ATOM 3519 C CA . PRO B 1 95 ? 13.698 -12.438 50.202 1.00 22.65 208 PRO B CA 1
ATOM 3520 C C . PRO B 1 95 ? 13.228 -13.086 48.891 1.00 18.18 208 PRO B C 1
ATOM 3521 O O . PRO B 1 95 ? 14.065 -13.483 48.087 1.00 16.08 208 PRO B O 1
ATOM 3532 N N . GLU B 1 96 ? 11.919 -13.185 48.672 1.00 18.00 209 GLU B N 1
ATOM 3533 C CA . GLU B 1 96 ? 11.408 -13.835 47.461 1.00 18.20 209 GLU B CA 1
ATOM 3534 C C . GLU B 1 96 ? 11.805 -13.075 46.198 1.00 14.98 209 GLU B C 1
ATOM 3535 O O . GLU B 1 96 ? 12.043 -13.679 45.162 1.00 19.69 209 GLU B O 1
ATOM 3547 N N . THR B 1 97 ? 11.862 -11.749 46.281 1.00 17.82 210 THR B N 1
ATOM 3548 C CA . THR B 1 97 ? 12.239 -10.937 45.131 1.00 19.67 210 THR B CA 1
ATOM 3549 C C . THR B 1 97 ? 13.685 -11.224 44.754 1.00 17.00 210 THR B C 1
ATOM 3550 O O . THR B 1 97 ? 14.010 -11.397 43.586 1.00 14.41 210 THR B O 1
ATOM 3561 N N . LEU B 1 98 ? 14.552 -11.281 45.756 1.00 13.27 211 LEU B N 1
ATOM 3562 C CA . LEU B 1 98 ? 15.965 -11.552 45.530 1.00 15.10 211 LEU B CA 1
ATOM 3563 C C . LEU B 1 98 ? 16.151 -12.950 44.943 1.00 16.52 211 LEU B C 1
ATOM 3564 O O . LEU B 1 98 ? 16.898 -13.140 43.984 1.00 12.68 211 LEU B O 1
ATOM 3580 N N . LEU B 1 99 ? 15.449 -13.915 45.520 1.00 16.83 212 LEU B N 1
ATOM 3581 C CA . LEU B 1 99 ? 15.473 -15.299 45.054 1.00 19.97 212 LEU B CA 1
ATOM 3582 C C . LEU B 1 99 ? 15.221 -15.363 43.544 1.00 17.59 212 LEU B C 1
ATOM 3583 O O . LEU B 1 99 ? 15.972 -16.000 42.812 1.00 18.88 212 LEU B O 1
ATOM 3599 N N . ARG B 1 100 ? 14.176 -14.690 43.069 1.00 18.95 213 ARG B N 1
ATOM 3600 C CA . ARG B 1 100 ? 13.843 -14.737 41.640 1.00 22.28 213 ARG B CA 1
ATOM 3601 C C . ARG B 1 100 ? 14.904 -14.066 40.764 1.00 19.05 213 ARG B C 1
ATOM 3602 O O . ARG B 1 100 ? 15.233 -14.569 39.694 1.00 19.60 213 ARG B O 1
ATOM 3623 N N . LEU B 1 101 ? 15.443 -12.935 41.207 1.00 20.14 214 LEU B N 1
ATOM 3624 C CA . LEU B 1 101 ? 16.494 -12.272 40.444 1.00 18.23 214 LEU B CA 1
ATOM 3625 C C . LEU B 1 101 ? 17.712 -13.186 40.291 1.00 15.81 214 LEU B C 1
ATOM 3626 O O . LEU B 1 101 ? 18.243 -13.346 39.197 1.00 16.98 214 LEU B O 1
ATOM 3642 N N . ARG B 1 102 ? 18.155 -13.782 41.390 1.00 15.11 215 ARG B N 1
ATOM 3643 C CA . ARG B 1 102 ? 19.332 -14.651 41.354 1.00 18.31 215 ARG B CA 1
ATOM 3644 C C . ARG B 1 102 ? 19.076 -15.913 40.530 1.00 20.25 215 ARG B C 1
ATOM 3645 O O . ARG B 1 102 ? 19.953 -16.377 39.794 1.00 16.72 215 ARG B O 1
ATOM 3666 N N . ALA B 1 103 ? 17.868 -16.457 40.648 1.00 14.66 216 ALA B N 1
ATOM 3667 C CA . ALA B 1 103 ? 17.491 -17.656 39.916 1.00 21.35 216 ALA B CA 1
ATOM 3668 C C . ALA B 1 103 ? 17.526 -17.395 38.417 1.00 20.28 216 ALA B C 1
ATOM 3669 O O . ALA B 1 103 ? 17.819 -18.295 37.634 1.00 28.02 216 ALA B O 1
ATOM 3676 N N . GLY B 1 104 ? 17.235 -16.162 38.018 1.00 19.06 217 GLY B N 1
ATOM 3677 C CA . GLY B 1 104 ? 17.130 -15.831 36.605 1.00 20.18 217 GLY B CA 1
ATOM 3678 C C . GLY B 1 104 ? 18.482 -15.773 35.913 1.00 20.73 217 GLY B C 1
ATOM 3679 O O . GLY B 1 104 ? 18.572 -15.868 34.685 1.00 23.14 217 GLY B O 1
ATOM 3683 N N . ARG B 1 105 ? 19.537 -15.617 36.703 1.00 15.03 218 ARG B N 1
ATOM 3684 C CA . ARG B 1 105 ? 20.904 -15.601 36.186 1.00 20.22 218 ARG B CA 1
ATOM 3685 C C . ARG B 1 105 ? 21.777 -16.363 37.176 1.00 21.69 218 ARG B C 1
ATOM 3686 O O . ARG B 1 105 ? 22.667 -15.788 37.803 1.00 18.87 218 ARG B O 1
ATOM 3707 N N . PRO B 1 106 ? 21.519 -17.673 37.304 1.00 21.13 219 PRO B N 1
ATOM 3708 C CA . PRO B 1 106 ? 22.052 -18.533 38.366 1.00 20.17 219 PRO B CA 1
ATOM 3709 C C . PRO B 1 106 ? 23.577 -18.642 38.374 1.00 16.94 219 PRO B C 1
ATOM 3710 O O . PRO B 1 106 ? 24.159 -18.956 39.411 1.00 21.92 219 PRO B O 1
ATOM 3721 N N . HIS B 1 107 ? 24.214 -18.379 37.241 1.00 15.03 220 HIS B N 1
ATOM 3722 C CA . HIS B 1 107 ? 25.674 -18.468 37.153 1.00 14.24 220 HIS B CA 1
ATOM 3723 C C . HIS B 1 107 ? 26.395 -17.136 37.393 1.00 17.52 220 HIS B C 1
ATOM 3724 O O . HIS B 1 107 ? 27.623 -17.074 37.328 1.00 17.35 220 HIS B O 1
ATOM 3738 N N . HIS B 1 108 ? 25.639 -16.079 37.668 1.00 17.60 221 HIS B N 1
ATOM 3739 C CA . HIS B 1 108 ? 26.222 -14.753 37.860 1.00 15.83 221 HIS B CA 1
ATOM 3740 C C . HIS B 1 108 ? 26.268 -14.348 39.329 1.00 17.14 221 HIS B C 1
ATOM 3741 O O . HIS B 1 108 ? 25.325 -14.582 40.090 1.00 17.78 221 HIS B O 1
ATOM 3755 N N . ASP B 1 109 ? 27.374 -13.728 39.714 1.00 16.63 222 ASP B N 1
ATOM 3756 C CA . ASP B 1 109 ? 27.502 -13.136 41.032 1.00 14.82 222 ASP B CA 1
ATOM 3757 C C . ASP B 1 109 ? 26.973 -11.708 40.935 1.00 16.35 222 ASP B C 1
ATOM 3758 O O . ASP B 1 109 ? 27.731 -10.760 40.740 1.00 16.15 222 ASP B O 1
ATOM 3767 N N . LEU B 1 110 ? 25.657 -11.567 41.042 1.00 17.75 223 LEU B N 1
ATOM 3768 C CA . LEU B 1 110 ? 25.001 -10.276 40.882 1.00 18.20 223 LEU B CA 1
ATOM 3769 C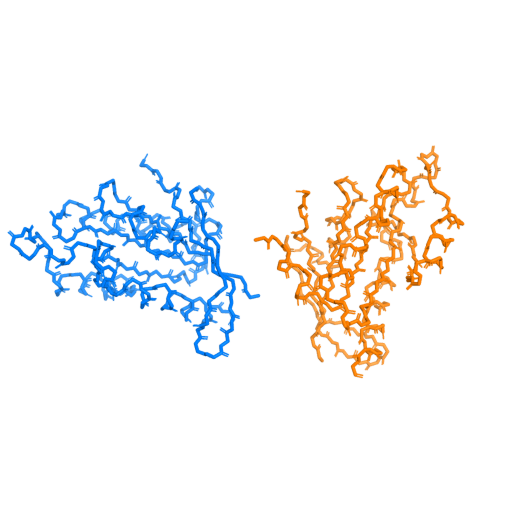 C . LEU B 1 110 ? 25.294 -9.341 42.047 1.00 17.58 223 LEU B C 1
ATOM 3770 O O . LEU B 1 110 ? 25.130 -9.729 43.205 1.00 19.52 223 LEU B O 1
ATOM 3786 N N . PRO B 1 111 ? 25.724 -8.100 41.750 1.00 14.48 224 PRO B N 1
ATOM 3787 C CA . PRO B 1 111 ? 25.765 -7.072 42.796 1.00 17.95 224 PRO B CA 1
ATOM 3788 C C . PRO B 1 111 ? 24.337 -6.703 43.202 1.00 23.08 224 PRO B C 1
ATOM 3789 O O . PRO B 1 111 ? 23.521 -6.365 42.342 1.00 15.04 224 PRO B O 1
ATOM 3800 N N . VAL B 1 112 ? 24.036 -6.790 44.491 1.00 8.47 225 VAL B N 1
ATOM 3801 C CA . VAL B 1 112 ? 22.706 -6.478 45.000 1.00 17.87 225 VAL B CA 1
ATOM 3802 C C . VAL B 1 112 ? 22.826 -5.690 46.296 1.00 13.97 225 VAL B C 1
ATOM 3803 O O . VAL B 1 112 ? 23.644 -6.028 47.154 1.00 17.26 225 VAL B O 1
ATOM 3816 N N . ILE B 1 113 ? 22.023 -4.639 46.434 1.00 13.28 226 ILE B N 1
ATOM 3817 C CA . ILE B 1 113 ? 21.935 -3.911 47.696 1.00 13.58 226 ILE B CA 1
ATOM 3818 C C . ILE B 1 113 ? 20.486 -3.780 48.109 1.00 12.93 226 ILE B C 1
ATOM 3819 O O . ILE B 1 113 ? 19.625 -3.509 47.275 1.00 14.49 226 ILE B O 1
ATOM 3835 N N . LEU B 1 114 ? 20.227 -3.986 49.396 1.00 13.42 227 LEU B N 1
ATOM 3836 C CA . LEU B 1 114 ? 18.911 -3.746 49.956 1.00 12.95 227 LEU B CA 1
ATOM 3837 C C . LEU B 1 114 ? 18.888 -2.308 50.454 1.00 13.38 227 LEU B C 1
ATOM 3838 O O . LEU B 1 114 ? 19.756 -1.892 51.229 1.00 12.86 227 LEU B O 1
ATOM 3854 N N . VAL B 1 115 ? 17.884 -1.562 50.013 1.00 11.78 228 VAL B N 1
ATOM 3855 C CA . VAL B 1 115 ? 17.793 -0.133 50.266 1.00 8.37 228 VAL B CA 1
ATOM 3856 C C . VAL B 1 115 ? 16.574 0.158 51.132 1.00 12.75 228 VAL B C 1
ATOM 3857 O O . VAL B 1 115 ? 15.441 0.169 50.642 1.00 12.91 228 VAL B O 1
ATOM 3870 N N . GLY B 1 116 ? 16.796 0.361 52.429 1.00 10.07 229 GLY B N 1
ATOM 3871 C CA . GLY B 1 116 ? 15.713 0.755 53.312 1.00 7.08 229 GLY B CA 1
ATOM 3872 C C . GLY B 1 116 ? 15.461 2.246 53.194 1.00 9.02 229 GLY B C 1
ATOM 3873 O O . GLY B 1 116 ? 16.193 3.050 53.765 1.00 10.26 229 GLY B O 1
ATOM 3877 N N . ASN B 1 117 ? 14.422 2.619 52.457 1.00 11.95 230 ASN B N 1
ATOM 3878 C CA . ASN B 1 117 ? 14.133 4.023 52.171 1.00 13.03 230 ASN B CA 1
ATOM 3879 C C . ASN B 1 117 ? 13.158 4.638 53.175 1.00 11.20 230 ASN B C 1
ATOM 3880 O O . ASN B 1 117 ? 12.547 3.929 53.975 1.00 18.58 230 ASN B O 1
ATOM 3891 N N . LYS B 1 118 ? 13.033 5.965 53.129 1.00 10.70 231 LYS B N 1
ATOM 3892 C CA . LYS B 1 118 ? 12.164 6.725 54.028 1.00 8.37 231 LYS B CA 1
ATOM 3893 C C . LYS B 1 118 ? 12.684 6.750 55.464 1.00 11.95 231 LYS B C 1
ATOM 3894 O O . LYS B 1 118 ? 11.900 6.753 56.405 1.00 12.56 231 LYS B O 1
ATOM 3913 N N . SER B 1 119 ? 14.002 6.789 55.627 1.00 13.79 232 SER B N 1
ATOM 3914 C CA . SER B 1 119 ? 14.617 6.782 56.955 1.00 11.87 232 SER B CA 1
ATOM 3915 C C . SER B 1 119 ? 14.327 8.064 57.735 1.00 15.06 232 SER B C 1
ATOM 3916 O O . SER B 1 119 ? 14.580 8.138 58.943 1.00 16.71 232 SER B O 1
ATOM 3924 N N . ASP B 1 120 ? 13.813 9.073 57.042 1.00 12.82 233 ASP B N 1
ATOM 3925 C CA . ASP B 1 120 ? 13.538 10.362 57.661 1.00 17.46 233 ASP B CA 1
ATOM 3926 C C . ASP B 1 120 ? 12.260 10.304 58.480 1.00 19.82 233 ASP B C 1
ATOM 3927 O O . ASP B 1 120 ? 12.019 11.168 59.325 1.00 23.04 233 ASP B O 1
ATOM 3936 N N . LEU B 1 121 ? 11.442 9.284 58.227 1.00 16.43 234 LEU B N 1
ATOM 3937 C CA . LEU B 1 121 ? 10.157 9.139 58.912 1.00 18.49 234 LEU B CA 1
ATOM 3938 C C . LEU B 1 121 ? 10.302 8.307 60.185 1.00 23.05 234 LEU B C 1
ATOM 3939 O O . LEU B 1 121 ? 9.759 7.204 60.287 1.00 17.75 234 LEU B O 1
ATOM 3955 N N . ALA B 1 122 ? 11.016 8.857 61.162 1.00 26.06 235 ALA B N 1
ATOM 3956 C CA . ALA B 1 122 ? 11.409 8.109 62.353 1.00 20.31 235 ALA B CA 1
ATOM 3957 C C . ALA B 1 122 ? 10.214 7.594 63.153 1.00 20.36 235 ALA B C 1
ATOM 3958 O O . ALA B 1 122 ? 10.218 6.452 63.620 1.00 25.03 235 ALA B O 1
ATOM 3965 N N . ARG B 1 123 ? 9.203 8.444 63.313 1.00 18.08 236 ARG B N 1
ATOM 3966 C CA . ARG B 1 123 ? 8.032 8.130 64.128 1.00 18.10 236 ARG B CA 1
ATOM 3967 C C . ARG B 1 123 ? 7.050 7.165 63.459 1.00 24.70 236 ARG B C 1
ATOM 3968 O O . ARG B 1 123 ? 6.030 6.811 64.055 1.00 20.62 236 ARG B O 1
ATOM 3972 N N . SER B 1 124 ? 7.355 6.746 62.232 1.00 16.98 237 SER B N 1
ATOM 3973 C CA . SER B 1 124 ? 6.497 5.826 61.491 1.00 19.88 237 SER B CA 1
ATOM 3974 C C . SER B 1 124 ? 7.216 4.525 61.120 1.00 18.95 237 SER B C 1
ATOM 3975 O O . SER B 1 124 ? 6.663 3.705 60.393 1.00 15.21 237 SER B O 1
ATOM 3983 N N . ARG B 1 125 ? 8.442 4.337 61.602 1.00 11.91 238 ARG B N 1
ATOM 3984 C CA . ARG B 1 125 ? 9.236 3.164 61.234 1.00 14.39 238 ARG B CA 1
ATOM 3985 C C . ARG B 1 125 ? 8.601 1.815 61.636 1.00 16.37 238 ARG B C 1
ATOM 3986 O O . ARG B 1 125 ? 8.104 1.666 62.745 1.00 13.79 238 ARG B O 1
ATOM 4007 N N . GLU B 1 126 ? 8.634 0.842 60.724 1.00 12.50 239 GLU B N 1
ATOM 4008 C CA . GLU B 1 126 ? 8.165 -0.516 60.989 1.00 14.97 239 GLU B CA 1
ATOM 4009 C C . GLU B 1 126 ? 9.282 -1.554 60.821 1.00 16.35 239 GLU B C 1
ATOM 4010 O O . GLU B 1 126 ? 9.061 -2.740 61.048 1.00 18.68 239 GLU B O 1
ATOM 4022 N N . VAL B 1 127 ? 10.463 -1.113 60.397 1.00 14.97 240 VAL B N 1
ATOM 4023 C CA . VAL B 1 127 ? 11.606 -2.008 60.204 1.00 16.41 240 VAL B CA 1
ATOM 4024 C C . VAL B 1 127 ? 12.863 -1.334 60.745 1.00 17.53 240 VAL B C 1
ATOM 4025 O O . VAL B 1 127 ? 13.119 -0.166 60.451 1.00 16.01 240 VAL B O 1
ATOM 4038 N N . SER B 1 128 ? 13.644 -2.056 61.541 1.00 12.39 241 SER B N 1
ATOM 4039 C CA . SER B 1 128 ? 14.790 -1.443 62.203 1.00 14.84 241 SER B CA 1
ATOM 4040 C C . SER B 1 128 ? 16.026 -1.476 61.309 1.00 20.52 241 SER B C 1
ATOM 4041 O O . SER B 1 128 ? 16.118 -2.269 60.367 1.00 15.29 241 SER B O 1
ATOM 4049 N N . LEU B 1 129 ? 16.964 -0.587 61.605 1.00 16.68 242 LEU B N 1
ATOM 4050 C CA . LEU B 1 129 ? 18.255 -0.574 60.946 1.00 15.81 242 LEU B CA 1
ATOM 4051 C C . LEU B 1 129 ? 18.923 -1.942 61.064 1.00 22.69 242 LEU B C 1
ATOM 4052 O O . LEU B 1 129 ? 19.513 -2.439 60.103 1.00 16.44 242 LEU B O 1
ATOM 4068 N N . GLU B 1 130 ? 18.820 -2.554 62.240 1.00 17.26 243 GLU B N 1
ATOM 4069 C CA . GLU B 1 130 ? 19.504 -3.820 62.504 1.00 21.08 243 GLU B CA 1
ATOM 4070 C C . GLU B 1 130 ? 18.897 -5.010 61.754 1.00 24.47 243 GLU B C 1
ATOM 4071 O O . GLU B 1 130 ? 19.622 -5.913 61.341 1.00 16.88 243 GLU B O 1
ATOM 4083 N N . GLU B 1 131 ? 17.574 -5.030 61.602 1.00 14.71 244 GLU B N 1
ATOM 4084 C CA . GLU B 1 131 ? 16.904 -6.110 60.879 1.00 18.46 244 GLU B CA 1
ATOM 4085 C C . GLU B 1 131 ? 17.289 -6.055 59.412 1.00 14.79 244 GLU B C 1
ATOM 4086 O O . GLU B 1 131 ? 17.541 -7.081 58.775 1.00 17.51 244 GLU B O 1
ATOM 4098 N N . GLY B 1 132 ? 17.314 -4.840 58.878 1.00 12.21 245 GLY B N 1
ATOM 4099 C CA . GLY B 1 132 ? 17.733 -4.617 57.507 1.00 18.86 245 GLY B CA 1
ATOM 4100 C C . GLY B 1 132 ? 19.143 -5.130 57.312 1.00 15.65 245 GLY B C 1
ATOM 4101 O O . GLY B 1 132 ? 19.441 -5.778 56.310 1.00 17.19 245 GLY B O 1
ATOM 4105 N N . ARG B 1 133 ? 20.011 -4.861 58.283 1.00 16.77 246 ARG B N 1
ATOM 4106 C CA . ARG B 1 133 ? 21.410 -5.265 58.168 1.00 19.81 246 ARG B CA 1
ATOM 4107 C C . ARG B 1 133 ? 21.530 -6.775 58.295 1.00 16.86 246 ARG B C 1
ATOM 4108 O O . ARG B 1 133 ? 22.304 -7.403 57.583 1.00 11.18 246 ARG B O 1
ATOM 4129 N N . HIS B 1 134 ? 20.741 -7.348 59.195 1.00 16.21 247 HIS B N 1
ATOM 4130 C CA . HIS B 1 134 ? 20.727 -8.789 59.403 1.00 17.33 247 HIS B CA 1
ATOM 4131 C C . HIS B 1 134 ? 20.297 -9.503 58.130 1.00 15.22 247 HIS B C 1
ATOM 4132 O O . HIS B 1 134 ? 20.890 -10.508 57.744 1.00 16.84 247 HIS B O 1
ATOM 4146 N N . LEU B 1 135 ? 19.263 -8.982 57.481 1.00 17.72 248 LEU B N 1
ATOM 4147 C CA . LEU B 1 135 ? 18.725 -9.598 56.276 1.00 17.03 248 LEU B CA 1
ATOM 4148 C C . LEU B 1 135 ? 19.781 -9.598 55.196 1.00 15.55 248 LEU B C 1
ATOM 4149 O O . LEU B 1 135 ? 20.017 -10.611 54.542 1.00 18.34 248 LEU B O 1
ATOM 4165 N N . ALA B 1 136 ? 20.417 -8.446 55.019 1.00 14.36 249 ALA B N 1
ATOM 4166 C CA . ALA B 1 136 ? 21.464 -8.284 54.025 1.00 15.51 249 ALA B CA 1
ATOM 4167 C C . ALA B 1 136 ? 22.628 -9.244 54.272 1.00 16.50 249 ALA B C 1
ATOM 4168 O O . ALA B 1 136 ? 23.151 -9.839 53.334 1.00 17.11 249 ALA B O 1
ATOM 4175 N N . GLY B 1 137 ? 23.038 -9.387 55.528 1.00 14.50 250 GLY B N 1
ATOM 4176 C CA . GLY B 1 137 ? 24.122 -10.291 55.870 1.00 20.25 250 GLY B CA 1
ATOM 4177 C C . GLY B 1 137 ? 23.731 -11.744 55.646 1.00 13.15 250 GLY B C 1
ATOM 4178 O O . GLY B 1 137 ? 24.501 -12.540 55.111 1.00 17.03 250 GLY B O 1
ATOM 4182 N N . THR B 1 138 ? 22.519 -12.093 56.049 1.00 11.10 251 THR B N 1
ATOM 4183 C CA . THR B 1 138 ? 22.026 -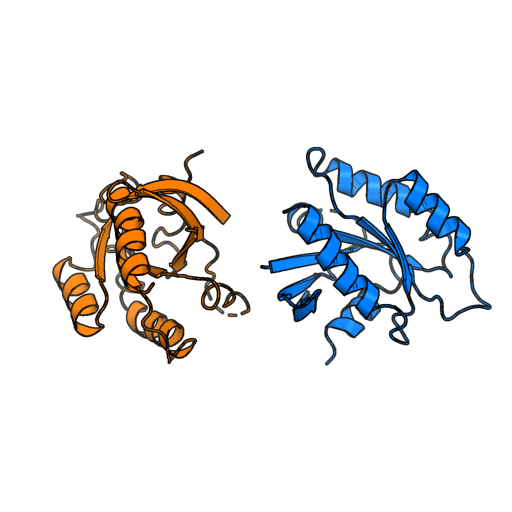13.448 55.852 1.00 15.49 251 THR B CA 1
ATOM 4184 C C . THR B 1 138 ? 22.017 -13.779 54.361 1.00 18.86 251 THR B C 1
ATOM 4185 O O . THR B 1 138 ? 22.395 -14.879 53.957 1.00 17.17 251 THR B O 1
ATOM 4196 N N . LEU B 1 139 ? 21.605 -12.811 53.550 1.00 16.15 252 LEU B N 1
ATOM 4197 C CA . LEU B 1 139 ? 21.397 -13.036 52.120 1.00 17.31 252 LEU B CA 1
ATOM 4198 C C . LEU B 1 139 ? 22.616 -12.665 51.266 1.00 22.17 252 LEU B C 1
ATOM 4199 O O . LEU B 1 139 ? 22.545 -12.694 50.041 1.00 22.21 252 LEU B O 1
ATOM 4215 N N . SER B 1 140 ? 23.729 -12.330 51.912 1.00 17.67 253 SER B N 1
ATOM 4216 C CA . SER B 1 140 ? 24.944 -11.906 51.208 1.00 18.32 253 SER B CA 1
ATOM 4217 C C . SER B 1 140 ? 24.695 -10.732 50.259 1.00 20.50 253 SER B C 1
ATOM 4218 O O . SER B 1 140 ? 25.161 -10.740 49.122 1.00 23.80 253 SER B O 1
ATOM 4226 N N . CYS B 1 141 ? 23.947 -9.740 50.736 1.00 18.20 254 CYS B N 1
ATOM 4227 C CA . CYS B 1 141 ? 23.729 -8.487 50.020 1.00 16.38 254 CYS B CA 1
ATOM 4228 C C . CYS B 1 141 ? 24.404 -7.331 50.747 1.00 13.85 254 CYS B C 1
ATOM 4229 O O . CYS B 1 141 ? 24.758 -7.442 51.924 1.00 16.59 254 CYS B O 1
ATOM 4237 N N . LYS B 1 142 ? 24.569 -6.211 50.053 1.00 12.77 255 LYS B N 1
ATOM 4238 C CA . LYS B 1 142 ? 24.906 -4.962 50.715 1.00 11.42 255 LYS B CA 1
ATOM 4239 C C . LYS B 1 142 ? 23.639 -4.392 51.365 1.00 15.59 255 LYS B C 1
ATOM 4240 O O . LYS B 1 142 ? 22.535 -4.878 51.125 1.00 10.95 255 LYS B O 1
ATOM 4259 N N . HIS B 1 143 ? 23.799 -3.373 52.198 1.00 17.67 256 HIS B 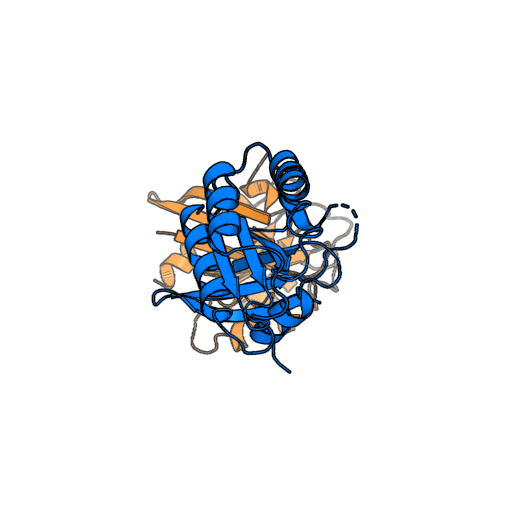N 1
ATOM 4260 C CA . HIS B 1 143 ? 22.654 -2.712 52.810 1.00 15.59 256 HIS B CA 1
ATOM 4261 C C . HIS B 1 143 ? 22.952 -1.243 53.052 1.00 16.99 256 HIS B C 1
ATOM 4262 O O . HIS B 1 143 ? 24.052 -0.884 53.470 1.00 16.84 256 HIS B O 1
ATOM 4276 N N . ILE B 1 144 ? 21.957 -0.398 52.799 1.00 10.50 257 ILE B N 1
ATOM 4277 C CA . ILE B 1 144 ? 22.048 1.011 53.129 1.00 10.96 257 ILE B CA 1
ATOM 4278 C C . ILE B 1 144 ? 20.653 1.524 53.426 1.00 10.16 257 ILE B C 1
ATOM 4279 O O . ILE B 1 144 ? 19.673 0.939 52.978 1.00 10.89 257 ILE B O 1
ATOM 4295 N N . GLU B 1 145 ? 20.564 2.608 54.186 1.00 12.10 258 GLU B N 1
ATOM 4296 C CA . GLU B 1 145 ? 19.289 3.278 54.380 1.00 15.05 258 GLU B CA 1
ATOM 4297 C C . GLU B 1 145 ? 19.363 4.659 53.767 1.00 17.00 258 GLU B C 1
ATOM 4298 O O . GLU B 1 145 ? 20.390 5.336 53.856 1.00 14.34 258 GLU B O 1
ATOM 4310 N N . THR B 1 146 ? 18.269 5.068 53.140 1.00 12.53 259 THR B N 1
ATOM 4311 C CA . THR B 1 146 ? 18.230 6.317 52.408 1.00 10.16 259 THR B CA 1
ATOM 4312 C C . THR B 1 146 ? 17.010 7.108 52.793 1.00 17.36 259 THR B C 1
ATOM 4313 O O . THR B 1 146 ? 16.041 6.560 53.325 1.00 16.99 259 THR B O 1
ATOM 4324 N N . SER B 1 147 ? 17.068 8.404 52.512 1.00 12.62 260 SER B N 1
ATOM 4325 C CA . SER B 1 147 ? 15.871 9.215 52.408 1.00 12.50 260 SER B CA 1
ATOM 4326 C C . SER B 1 147 ? 15.908 9.853 51.034 1.00 17.48 260 SER B C 1
ATOM 4327 O O . SER B 1 147 ? 16.603 10.844 50.820 1.00 19.46 260 SER B O 1
ATOM 4335 N N . ALA B 1 148 ? 15.184 9.269 50.090 1.00 14.36 261 ALA B N 1
ATOM 4336 C CA . ALA B 1 148 ? 15.128 9.822 48.751 1.00 14.94 261 ALA B CA 1
ATOM 4337 C C . ALA B 1 148 ? 14.590 11.246 48.827 1.00 18.26 261 ALA B C 1
ATOM 4338 O O . ALA B 1 148 ? 14.995 12.106 48.054 1.00 20.47 261 ALA B O 1
ATOM 4345 N N . ALA B 1 149 ? 13.693 11.491 49.777 1.00 13.67 262 ALA B N 1
ATOM 4346 C CA . ALA B 1 149 ? 13.067 12.806 49.926 1.00 15.63 262 ALA B CA 1
ATOM 4347 C C . ALA B 1 149 ? 14.081 13.889 50.286 1.00 17.59 262 ALA B C 1
ATOM 4348 O O . ALA B 1 149 ? 13.992 15.016 49.799 1.00 21.26 262 ALA B O 1
ATOM 4355 N N . LEU B 1 150 ? 15.037 13.554 51.147 1.00 18.17 263 LEU B N 1
ATOM 4356 C CA . LEU B 1 150 ? 16.010 14.531 51.624 1.00 19.16 263 LEU B CA 1
ATOM 4357 C C . LEU B 1 150 ? 17.401 14.285 51.046 1.00 16.26 263 LEU B C 1
ATOM 4358 O O . LEU B 1 150 ? 18.378 14.904 51.469 1.00 19.36 263 LEU B O 1
ATOM 4374 N N . HIS B 1 151 ? 17.489 13.376 50.085 1.00 15.09 264 HIS B N 1
ATOM 4375 C CA . HIS B 1 151 ? 18.770 13.025 49.485 1.00 15.81 264 HIS B CA 1
ATOM 4376 C C . HIS B 1 151 ? 19.774 12.573 50.543 1.00 21.50 264 HIS B C 1
ATOM 4377 O O . HIS B 1 151 ? 20.965 12.854 50.433 1.00 18.73 264 HIS B O 1
ATOM 4391 N N . HIS B 1 152 ? 19.299 11.886 51.578 1.00 17.10 265 HIS B N 1
ATOM 4392 C CA . HIS B 1 152 ? 20.212 11.269 52.532 1.00 19.97 265 HIS B CA 1
ATOM 4393 C C . HIS B 1 152 ? 20.690 9.923 51.989 1.00 18.82 265 HIS B C 1
ATOM 4394 O O . HIS B 1 152 ? 19.889 9.020 51.763 1.00 15.59 265 HIS B O 1
ATOM 4408 N N . ASN B 1 153 ? 21.996 9.816 51.770 1.00 14.60 266 ASN B N 1
ATOM 4409 C CA . ASN B 1 153 ? 22.647 8.570 51.364 1.00 14.69 266 ASN B CA 1
ATOM 4410 C C . ASN B 1 153 ? 22.331 8.129 49.934 1.00 17.59 266 ASN B C 1
ATOM 4411 O O . ASN B 1 153 ? 22.667 7.010 49.538 1.00 17.67 266 ASN B O 1
ATOM 4422 N N . THR B 1 154 ? 21.704 8.999 49.150 1.00 14.80 267 THR B N 1
ATOM 4423 C CA . THR B 1 154 ? 21.316 8.609 47.795 1.00 12.92 267 THR B CA 1
ATOM 4424 C C . THR B 1 154 ? 22.520 8.647 46.873 1.00 14.64 267 THR B C 1
ATOM 4425 O O . THR B 1 154 ? 22.686 7.757 46.035 1.00 18.71 267 THR B O 1
ATOM 4436 N N . ARG B 1 155 ? 23.385 9.644 47.037 1.00 11.73 268 ARG B N 1
ATOM 4437 C CA . ARG B 1 155 ? 24.598 9.693 46.225 1.00 14.80 268 ARG B CA 1
ATOM 4438 C C . ARG B 1 155 ? 25.477 8.498 46.538 1.00 17.74 268 ARG B C 1
ATOM 4439 O O . ARG B 1 155 ? 26.008 7.860 45.631 1.00 15.17 268 ARG B O 1
ATOM 4460 N N . GLU B 1 156 ? 25.628 8.203 47.825 1.00 15.66 269 GLU B N 1
ATOM 4461 C CA . GLU B 1 156 ? 26.439 7.079 48.271 1.00 21.17 269 GLU B CA 1
ATOM 4462 C C . GLU B 1 156 ? 25.906 5.770 47.692 1.00 15.31 269 GLU B C 1
ATOM 4463 O O . GLU B 1 156 ? 26.671 4.868 47.366 1.00 12.14 269 GLU B O 1
ATOM 4475 N N . LEU B 1 157 ? 24.587 5.673 47.579 1.00 13.10 270 LEU B N 1
ATOM 4476 C CA . LEU B 1 157 ? 23.953 4.463 47.079 1.00 12.41 270 LEU B CA 1
ATOM 4477 C C . LEU B 1 157 ? 24.383 4.185 45.648 1.00 12.08 270 LEU B C 1
ATOM 4478 O O . LEU B 1 157 ? 24.810 3.082 45.332 1.00 12.12 270 LEU B O 1
ATOM 4494 N N . PHE B 1 158 ? 24.277 5.186 44.783 1.00 16.74 271 PHE B N 1
ATOM 4495 C CA . PHE B 1 158 ? 24.564 4.975 43.368 1.00 12.01 271 PHE B CA 1
ATOM 4496 C C . PHE B 1 158 ? 26.071 4.870 43.095 1.00 13.96 271 PHE B C 1
ATOM 4497 O O . PHE B 1 158 ? 26.489 4.085 42.249 1.00 16.84 271 PHE B O 1
ATOM 4514 N N . GLU B 1 159 ? 26.883 5.650 43.806 1.00 13.40 272 GLU B N 1
ATOM 4515 C CA . GLU B 1 159 ? 28.338 5.533 43.675 1.00 18.59 272 GLU B CA 1
ATOM 4516 C C . GLU B 1 159 ? 28.790 4.162 44.174 1.00 15.69 272 GLU B C 1
ATOM 4517 O O . GLU B 1 159 ? 29.719 3.565 43.644 1.00 9.69 272 GLU B O 1
ATOM 4529 N N . GLY B 1 160 ? 28.127 3.671 45.210 1.00 18.12 273 GLY B N 1
ATOM 4530 C CA . GLY B 1 160 ? 28.441 2.364 45.755 1.00 15.89 273 GLY B CA 1
ATOM 4531 C C . GLY B 1 160 ? 28.120 1.273 44.751 1.00 14.81 273 GLY B C 1
ATOM 4532 O O . GLY B 1 160 ? 28.833 0.274 44.663 1.00 16.49 273 GLY B O 1
ATOM 4536 N N . ALA B 1 161 ? 27.043 1.466 43.994 1.00 16.71 274 ALA B N 1
ATOM 4537 C CA . ALA B 1 161 ? 26.650 0.521 42.952 1.00 20.97 274 ALA B CA 1
ATOM 4538 C C . ALA B 1 161 ? 27.737 0.385 41.909 1.00 17.04 274 ALA B C 1
ATOM 4539 O O . ALA B 1 161 ? 28.077 -0.721 41.490 1.00 14.92 274 ALA B O 1
ATOM 4546 N N . VAL B 1 162 ? 28.299 1.511 41.508 1.00 12.92 275 VAL B N 1
ATOM 4547 C CA . VAL B 1 162 ? 29.380 1.488 40.539 1.00 14.21 275 VAL B CA 1
ATOM 4548 C C . VAL B 1 162 ? 30.562 0.690 41.087 1.00 12.10 275 VAL B C 1
ATOM 4549 O O . VAL B 1 162 ? 31.146 -0.109 40.362 1.00 15.83 275 VAL B O 1
ATOM 4562 N N . ARG B 1 163 ? 30.904 0.878 42.364 1.00 11.61 276 ARG B N 1
ATOM 4563 C CA . ARG B 1 163 ? 32.083 0.216 42.931 1.00 13.92 276 ARG B CA 1
ATOM 4564 C C . ARG B 1 163 ? 31.945 -1.297 42.910 1.00 15.83 276 ARG B C 1
ATOM 4565 O O . ARG B 1 163 ? 32.886 -2.004 42.569 1.00 15.45 276 ARG B O 1
ATOM 4586 N N . GLN B 1 164 ? 30.776 -1.803 43.277 1.00 14.33 277 GLN B N 1
ATOM 4587 C CA . GLN B 1 164 ? 30.588 -3.247 43.310 1.00 15.21 277 GLN B CA 1
ATOM 4588 C C . GLN B 1 164 ? 30.521 -3.851 41.904 1.00 17.91 277 GLN B C 1
ATOM 4589 O O . GLN B 1 164 ? 31.029 -4.952 41.677 1.00 13.52 277 GLN B O 1
ATOM 4603 N N . ILE B 1 165 ? 29.901 -3.143 40.964 1.00 15.29 278 ILE B N 1
ATOM 4604 C CA . ILE B 1 165 ? 29.840 -3.628 39.586 1.00 15.78 278 ILE B CA 1
ATOM 4605 C C . ILE B 1 165 ? 31.251 -3.741 39.006 1.00 19.60 278 ILE B C 1
ATOM 4606 O O . ILE B 1 165 ? 31.567 -4.703 38.305 1.00 17.24 278 ILE B O 1
ATOM 4622 N N . ARG B 1 166 ? 32.098 -2.762 39.306 1.00 16.80 279 ARG B N 1
ATOM 4623 C CA . ARG B 1 166 ? 33.493 -2.802 38.876 1.00 15.71 279 ARG B CA 1
ATOM 4624 C C . ARG B 1 166 ? 34.180 -4.087 39.340 1.00 20.70 279 ARG B C 1
ATOM 4625 O O . ARG B 1 166 ? 35.013 -4.646 38.626 1.00 17.79 279 ARG B O 1
ATOM 4646 N N . LEU B 1 167 ? 33.824 -4.562 40.529 1.00 17.07 280 LEU B N 1
ATOM 4647 C CA . LEU B 1 167 ? 34.438 -5.775 41.071 1.00 20.53 280 LEU B CA 1
ATOM 4648 C C . LEU B 1 167 ? 33.999 -7.032 40.320 1.00 23.83 280 LEU B C 1
ATOM 4649 O O . LEU B 1 167 ? 34.635 -8.078 40.429 1.00 23.50 280 LEU B O 1
ATOM 4665 N N . ARG B 1 168 ? 32.906 -6.927 39.571 1.00 22.87 281 ARG B N 1
ATOM 4666 C CA . ARG B 1 168 ? 32.420 -8.034 38.756 1.00 20.85 281 ARG B CA 1
ATOM 4667 C C . ARG B 1 168 ? 32.987 -7.986 37.337 1.00 19.95 281 ARG B C 1
ATOM 4668 O O . ARG B 1 168 ? 32.539 -8.738 36.478 1.00 16.51 281 ARG B O 1
ATOM 4689 N N . ARG B 1 169 ? 33.961 -7.110 37.090 1.00 19.84 282 ARG B N 1
ATOM 4690 C CA . ARG B 1 169 ? 34.468 -6.894 35.729 1.00 23.23 282 ARG B CA 1
ATOM 4691 C C . ARG B 1 169 ? 35.986 -7.003 35.615 1.00 27.80 282 ARG B C 1
ATOM 4692 O O . ARG B 1 169 ? 36.717 -6.863 36.591 1.00 21.77 282 ARG B O 1
#

Secondary structure (DSSP, 8-state):
-EEEEEEE-STTSSHHHHHHHHH---EEEEEEEETTEEEEEEEE------HHHHH-SEEEEEEETT-HHHHHTHHHHHHHHHHHSTTS---EEEEEE-TT-GGG--S-HHHHHHHHHHTT-EEEE-BTTTTBSHHHHHHHHHHHHHHT-/-EEEEEEE-STTSSHHHHHHHHH---EEEEEEEETTEEEEEEEE------TTHHHHH-SEEEEEEETT-HHHHHTHHHHHHHHHHHSTTS---EEEEEE-TT-GGG--S-HHHHHHHHHHTT-EEEE-BTTTTBSHHHHHHHHHHHHHHT-

InterPro domains:
  IPR001806 Small GTPase [PF00071] (117-279)
  IPR001806 Small GTPase [PS51421] (110-341)
  IPR001806 Small GTPase [SM00174] (118-281)
  IPR025662 Sigma-54 interaction domain, ATP-binding site 1 [PS00675] (118-131)
  IPR027417 P-loop containing nucleoside triphosphate hydrolase [G3DSA:3.40.50.300] (114-282)
  IPR027417 P-loop containing nucleoside triphosphate hydrolase [SSF52540] (111-282)
  IPR051641 RGK GTP-binding regulators [PTHR45775] (83-341)